Protein 6INB (pdb70)

Nearest PDB structures (foldseek):
  6inb-assembly1_A  TM=1.005E+00  e=3.540E-47  Klebsiella pneumoniae
  6j92-assembly1_A  TM=9.720E-01  e=4.842E-40  Klebsiella aerogenes
  6j92-assembly1_B  TM=9.770E-01  e=2.630E-39  Klebsiella aerogenes
  5yho-assembly1_B  TM=9.797E-01  e=1.428E-38  Klebsiella aerogenes
  5xne-assembly1_B  TM=9.584E-01  e=1.778E-27  Bacillus subtilis subsp. subtilis str. 168

CATH classification: 3.30.1330.80

B-factor: mean 21.88, std 8.79, range [8.51, 59.89]

Secondary structure (DSSP, 8-state):
-EEEEES-HHHHHTT----SEEHHHHTTS-SEEEEE-GGG--EEEEETTEEEEE-TTSBEEEPPTT-EESEEEEE----SEEEEESS-EEHHHHHHHHHHHS--TTSEEEEEEEEEEEEEEE--PPP--SSPPPHHHHHHHSPPEEEEEEEEEEEEEEE-GGGTTTS--EEEEEEEETTSSBEEEEEEEEEEEEEEEEEEE-EEEEE----HHHHH---

Radius of gyration: 16.42 Å; Cα contacts (8 Å, |Δi|>4): 573; chains: 1; bounding box: 33×44×42 Å

Foldseek 3Di:
DAWEKEAFVLLVQLPCQFDQQFLLNQVVAAQFWKFAFRLRQWMWGGHNNFIWGQGLVQWIDGGDRRTGGRIIIHHHFDFPDKDWFQAKDWPVRVVVVVCVVVVDLQWKKKKKWFAWWQKWKAGIAHRHDPPGDNVVVRRVPGDIDIDHGFTWMKIWMAHRPVCVRGDDHGIWMWIAGPVRTGIHTTPITMGRITMMTMHIDDHYHYDHDDDVSSVVGDD

Structure (mmCIF, N/CA/C/O backbone):
data_6INB
#
_entry.id   6INB
#
_cell.length_a   55.279
_cell.length_b   55.279
_cell.length_c   119.532
_cell.angle_alpha   90.00
_cell.angle_beta   90.00
_cell.angle_gamma   120.00
#
_symmetry.space_group_name_H-M   'P 31 2 1'
#
loop_
_entity.id
_entity.type
_entity.pdbx_description
1 polymer 'Alpha-acetolactate decarboxylase'
2 non-polymer 'ZINC ION'
3 non-polymer 'CHLORIDE ION'
4 water water
#
loop_
_atom_site.group_PDB
_atom_site.id
_atom_site.type_symbol
_atom_site.label_atom_id
_atom_site.label_alt_id
_atom_site.label_comp_id
_atom_site.label_asym_id
_atom_site.label_entity_id
_atom_site.label_seq_id
_atom_site.pdbx_PDB_ins_code
_atom_site.Cartn_x
_atom_site.Cartn_y
_atom_site.Cartn_z
_atom_site.occupancy
_atom_site.B_iso_or_equiv
_atom_site.auth_seq_id
_atom_site.au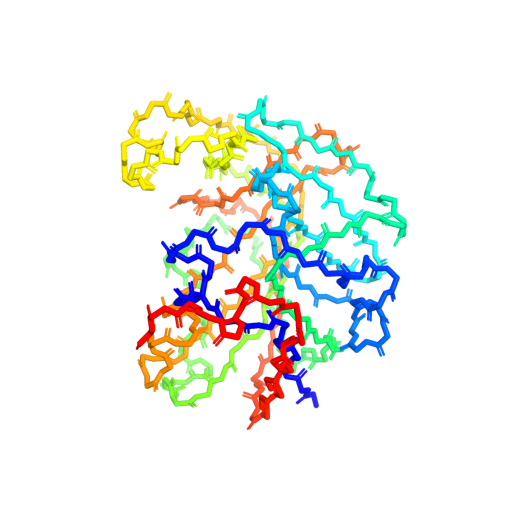th_comp_id
_atom_site.auth_asym_id
_atom_site.auth_atom_id
_atom_site.pdbx_PDB_model_num
ATOM 1 N N . SER A 1 27 ? 4.508 8.175 33.585 1.00 25.34 27 SER A N 1
ATOM 2 C CA . SER A 1 27 ? 3.741 8.743 34.718 1.00 22.78 27 SER A CA 1
ATOM 3 C C . SER A 1 27 ? 2.753 7.688 35.257 1.00 20.72 27 SER A C 1
ATOM 4 O O . SER A 1 27 ? 2.067 7.053 34.453 1.00 20.56 27 SER A O 1
ATOM 7 N N . VAL A 1 28 ? 2.662 7.532 36.574 1.00 18.62 28 VAL A N 1
ATOM 8 C CA . VAL A 1 28 ? 1.769 6.542 37.242 1.00 18.09 28 VAL A CA 1
ATOM 9 C C . VAL A 1 28 ? 0.914 7.304 38.251 1.00 16.69 28 VAL A C 1
ATOM 10 O O . VAL A 1 28 ? 1.462 8.052 39.047 1.00 15.67 28 VAL A O 1
ATOM 14 N N . LEU A 1 29 ? -0.395 7.128 38.235 1.00 16.18 29 LEU A N 1
ATOM 15 C CA . LEU A 1 29 ? -1.226 7.686 39.314 1.00 15.73 29 LEU A CA 1
ATOM 16 C C . LEU A 1 29 ? -1.144 6.671 40.460 1.00 15.21 29 LEU A C 1
ATOM 17 O O . LEU A 1 29 ? -1.520 5.495 40.274 1.00 15.19 29 LEU A O 1
ATOM 22 N N . TYR A 1 30 ? -0.576 7.081 41.583 1.00 13.89 30 TYR A N 1
ATOM 23 C CA . TYR A 1 30 ? -0.335 6.191 42.731 1.00 14.00 30 TYR A CA 1
ATOM 24 C C . TYR A 1 30 ? -1.407 6.486 43.781 1.00 13.13 30 TYR A C 1
ATOM 25 O O . TYR A 1 30 ? -1.365 7.559 44.363 1.00 12.30 30 TYR A O 1
ATOM 34 N N . GLN A 1 31 ? -2.331 5.565 43.973 1.00 13.59 31 GLN A N 1
ATOM 35 C CA . GLN A 1 31 ? -3.488 5.763 44.864 1.00 13.80 31 GLN A CA 1
ATOM 36 C C . GLN A 1 31 ? -3.265 4.948 46.135 1.00 13.88 31 GLN A C 1
ATOM 37 O O . GLN A 1 31 ? -3.000 3.760 46.039 1.00 14.26 31 GLN A O 1
ATOM 43 N N . THR A 1 32 ? -3.383 5.601 47.281 1.00 13.51 32 THR A N 1
ATOM 44 C CA . THR A 1 32 ? -3.339 4.974 48.625 1.00 14.74 32 THR A CA 1
ATOM 45 C C . THR A 1 32 ? -4.788 4.695 49.045 1.00 14.76 32 THR A C 1
ATOM 46 O O . THR A 1 32 ? -5.567 5.689 49.146 1.00 13.48 32 THR A O 1
ATOM 50 N N . SER A 1 33 ? -5.116 3.431 49.238 1.00 15.69 33 SER A N 1
ATOM 51 C CA . SER A 1 33 ? -6.451 2.920 49.640 1.00 16.98 33 SER A CA 1
ATOM 52 C C . SER A 1 33 ? -7.514 3.264 48.596 1.00 17.51 33 SER A C 1
ATOM 53 O O . SER A 1 33 ? -7.179 3.514 47.432 1.00 16.93 33 SER A O 1
ATOM 56 N N . LEU A 1 34 ? -8.775 3.209 49.011 1.00 18.74 34 LEU A N 1
ATOM 57 C CA . LEU A 1 34 ? -9.967 3.281 48.128 1.00 19.72 34 LEU A CA 1
ATOM 58 C C . LEU A 1 34 ? -10.942 4.326 48.682 1.00 19.92 34 LEU A C 1
ATOM 59 O O . LEU A 1 34 ? -11.120 4.383 49.906 1.00 19.44 34 LEU A O 1
ATOM 64 N N . MET A 1 35 ? -11.605 5.072 47.811 1.00 21.33 35 MET A N 1
ATOM 65 C CA . MET A 1 35 ? -12.634 6.056 48.224 1.00 23.16 35 MET A CA 1
ATOM 66 C C . MET A 1 35 ? -13.790 5.307 48.914 1.00 23.71 35 MET A C 1
ATOM 67 O O . MET A 1 35 ? -14.294 5.811 49.921 1.00 23.14 35 MET A O 1
ATOM 72 N N . SER A 1 36 ? -14.150 4.115 48.452 1.00 24.75 36 SER A N 1
ATOM 73 C CA . SER A 1 36 ? -15.216 3.292 49.069 1.00 26.78 36 SER A CA 1
ATOM 74 C C . SER A 1 36 ? -14.855 2.986 50.533 1.00 27.21 36 SER A C 1
ATOM 75 O O . SER A 1 36 ? -15.777 2.961 51.395 1.00 27.53 36 SER A O 1
ATOM 78 N N . ALA A 1 37 ? -13.570 2.751 50.837 1.00 26.66 37 ALA A N 1
ATOM 79 C CA . ALA A 1 37 ? -13.133 2.432 52.211 1.00 26.76 37 ALA A CA 1
ATOM 80 C C . ALA A 1 37 ? -13.261 3.707 53.053 1.00 26.26 37 ALA A C 1
ATOM 81 O O . ALA A 1 37 ? -13.779 3.624 54.183 1.00 26.72 37 ALA A O 1
ATOM 83 N N . LEU A 1 38 ? -12.821 4.837 52.512 1.00 25.62 38 LEU A N 1
ATOM 84 C CA . LEU A 1 38 ? -12.946 6.147 53.198 1.00 25.80 38 LEU A CA 1
ATOM 85 C C . LEU A 1 38 ? -14.432 6.374 53.507 1.00 26.78 38 LEU A C 1
ATOM 86 O O . LEU A 1 38 ? -14.771 6.611 54.686 1.00 27.56 38 LEU A O 1
ATOM 91 N N . LEU A 1 39 ? -15.299 6.222 52.513 1.00 27.18 39 LEU A N 1
ATOM 92 C CA . LEU A 1 39 ? -16.733 6.573 52.671 1.00 28.93 39 LEU A CA 1
ATOM 93 C C . LEU A 1 39 ? -17.416 5.601 53.633 1.00 29.57 39 LEU A C 1
ATOM 94 O O . LEU A 1 39 ? -18.398 6.026 54.219 1.00 31.33 39 LEU A O 1
ATOM 99 N N . SER A 1 40 ? -16.890 4.388 53.838 1.00 29.57 40 SER A N 1
ATOM 100 C CA . SER A 1 40 ? -17.426 3.371 54.782 1.00 30.94 40 SER A CA 1
ATOM 101 C C . SER A 1 40 ? -17.088 3.724 56.235 1.00 30.36 40 SER A C 1
ATOM 102 O O . SER A 1 40 ? -17.638 3.063 57.156 1.00 31.70 40 SER A O 1
ATOM 105 N N . GLY A 1 41 ? -16.187 4.682 56.445 1.00 28.56 41 GLY A N 1
ATOM 106 C CA . GLY A 1 41 ? -15.821 5.147 57.798 1.00 28.48 41 GLY A CA 1
ATOM 107 C C . GLY A 1 41 ? -14.396 4.786 58.165 1.00 27.25 41 GLY A C 1
ATOM 108 O O . GLY A 1 41 ? -14.092 4.802 59.359 1.00 27.47 41 GLY A O 1
ATOM 109 N N . VAL A 1 42 ? -13.550 4.434 57.189 1.00 25.89 42 VAL A N 1
ATOM 110 C CA . VAL A 1 42 ? -12.099 4.196 57.457 1.00 24.92 42 VAL A CA 1
ATOM 111 C C . VAL A 1 42 ? -11.380 5.537 57.300 1.00 22.54 42 VAL A C 1
ATOM 112 O O . VAL A 1 42 ? -10.919 5.871 56.172 1.00 21.45 42 VAL A O 1
ATOM 116 N N . TYR A 1 43 ? -11.327 6.313 58.381 1.00 22.21 43 TYR A N 1
ATOM 117 C CA . TYR A 1 43 ? -10.824 7.707 58.345 1.00 21.12 43 TYR A CA 1
ATOM 118 C C . TYR A 1 43 ? -9.361 7.772 58.797 1.00 20.67 43 TYR A C 1
ATOM 119 O O . TYR A 1 43 ? -8.810 8.865 58.774 1.00 19.48 43 TYR A O 1
ATOM 128 N N . GLU A 1 44 ? -8.741 6.654 59.143 1.00 21.94 44 GLU A N 1
ATOM 129 C CA . GLU A 1 44 ? -7.301 6.652 59.508 1.00 23.20 44 GLU A CA 1
ATOM 130 C C . GLU A 1 44 ? -6.510 5.656 58.659 1.00 21.99 44 GLU A C 1
ATOM 131 O O . GLU A 1 44 ? -6.994 4.532 58.453 1.00 22.08 44 GLU A O 1
ATOM 137 N N . GLY A 1 45 ? -5.292 6.045 58.262 1.00 20.35 45 GLY A N 1
ATOM 138 C CA . GLY A 1 45 ? -4.292 5.149 57.661 1.00 20.35 45 GLY A CA 1
ATOM 139 C C . GLY A 1 45 ? -2.938 5.306 58.344 1.00 20.18 45 GLY A C 1
ATOM 140 O O . GLY A 1 45 ? -2.808 6.160 59.203 1.00 20.09 45 GLY A O 1
ATOM 141 N N . SER A 1 46 ? -1.963 4.476 57.998 1.00 20.79 46 SER A N 1
ATOM 142 C CA . SER A 1 46 ? -0.581 4.578 58.545 1.00 20.91 46 SER A CA 1
ATOM 143 C C . SER A 1 46 ? 0.338 5.240 57.512 1.00 19.53 46 SER A C 1
ATOM 144 O O . SER A 1 46 ? 1.531 5.406 57.793 1.00 19.70 46 SER A O 1
ATOM 147 N N . THR A 1 47 ? -0.172 5.579 56.331 1.00 17.34 47 THR A N 1
ATOM 148 C CA . THR A 1 47 ? 0.639 6.202 55.265 1.00 15.98 47 THR A CA 1
ATOM 149 C C . THR A 1 47 ? 0.985 7.640 55.678 1.00 15.15 47 THR A C 1
ATOM 150 O O . THR A 1 47 ? 0.067 8.428 55.896 1.00 14.58 47 THR A O 1
ATOM 154 N N . THR A 1 48 ? 2.267 7.995 55.706 1.00 14.46 48 THR A N 1
ATOM 155 C CA . THR A 1 48 ? 2.691 9.397 55.995 1.00 13.85 48 THR A CA 1
ATOM 156 C C . THR A 1 48 ? 2.798 10.256 54.735 1.00 12.92 48 THR A C 1
ATOM 157 O O . THR A 1 48 ? 2.903 9.712 53.619 1.00 12.21 48 THR A O 1
ATOM 161 N N . ILE A 1 49 ? 2.858 11.587 54.907 1.00 12.76 49 ILE A N 1
ATOM 162 C CA . ILE A 1 49 ? 3.131 12.534 53.794 1.00 12.62 49 ILE A CA 1
ATOM 163 C C . ILE A 1 49 ? 4.482 12.154 53.181 1.00 12.87 49 ILE A C 1
ATOM 164 O O . ILE A 1 49 ? 4.588 12.116 51.942 1.00 12.38 49 ILE A O 1
ATOM 169 N N . ALA A 1 50 ? 5.492 11.836 53.998 1.00 13.53 50 ALA A N 1
ATOM 170 C CA . ALA A 1 50 ? 6.804 11.395 53.465 1.00 14.11 50 ALA A CA 1
ATOM 171 C C . ALA A 1 50 ? 6.626 10.174 52.544 1.00 14.27 50 ALA A C 1
ATOM 172 O O . ALA A 1 50 ? 7.242 10.149 51.460 1.00 14.28 50 ALA A O 1
ATOM 174 N N . ASP A 1 51 ? 5.815 9.197 52.950 1.00 14.51 51 ASP A N 1
ATOM 175 C CA . ASP A 1 51 ? 5.502 7.988 52.140 1.00 15.36 51 ASP A CA 1
ATOM 176 C C . ASP A 1 51 ? 4.865 8.430 50.808 1.00 14.52 51 ASP A C 1
ATOM 177 O O . ASP A 1 51 ? 5.237 7.894 49.758 1.00 14.09 51 ASP A O 1
ATOM 182 N N . LEU A 1 52 ? 3.942 9.386 50.842 1.00 13.63 52 LEU A N 1
ATOM 183 C CA . LEU A 1 52 ? 3.283 9.850 49.591 1.00 13.16 52 LEU A CA 1
ATOM 184 C C . LEU A 1 52 ? 4.343 10.379 48.615 1.00 13.62 52 LEU A C 1
ATOM 185 O O . LEU A 1 52 ? 4.231 10.107 47.398 1.00 13.55 52 LEU A O 1
ATOM 190 N N . LEU A 1 53 ? 5.300 11.168 49.101 1.00 14.17 53 LEU A N 1
ATOM 191 C CA . LEU A 1 53 ? 6.313 11.851 48.257 1.00 14.71 53 LEU A CA 1
ATOM 192 C C . LEU A 1 53 ? 7.334 10.840 47.709 1.00 15.90 53 LEU A C 1
ATOM 193 O O . LEU A 1 53 ? 8.174 11.252 46.902 1.00 16.43 53 LEU A O 1
ATOM 198 N N . LYS A 1 54 ? 7.263 9.575 48.115 1.00 16.71 54 LYS A N 1
ATOM 199 C CA . LYS A 1 54 ? 8.082 8.492 47.501 1.00 18.60 54 LYS A CA 1
ATOM 200 C C . LYS A 1 54 ? 7.523 8.140 46.125 1.00 17.86 54 LYS A C 1
ATOM 201 O O . LYS A 1 54 ? 8.306 7.600 45.350 1.00 17.97 54 LYS A O 1
ATOM 207 N N . HIS A 1 55 ? 6.241 8.393 45.864 1.00 16.61 55 HIS A N 1
ATOM 208 C CA . HIS A 1 55 ? 5.608 8.006 44.567 1.00 16.90 55 HIS A CA 1
ATOM 209 C C . HIS A 1 55 ? 5.062 9.229 43.837 1.00 15.19 55 HIS A C 1
ATOM 210 O O . HIS A 1 55 ? 4.249 9.051 42.931 1.00 14.38 55 HIS A O 1
ATOM 217 N N . GLY A 1 56 ? 5.530 10.435 44.168 1.00 13.78 56 GLY A N 1
ATOM 218 C CA . GLY A 1 56 ? 5.130 11.596 43.366 1.00 13.34 56 GLY A CA 1
ATOM 219 C C . GLY A 1 56 ? 5.558 12.925 43.937 1.00 12.75 56 GLY A C 1
ATOM 220 O O . GLY A 1 56 ? 6.037 12.964 45.066 1.00 13.15 56 GLY A O 1
ATOM 221 N N . ASP A 1 57 ? 5.319 13.979 43.173 1.00 12.32 57 ASP A N 1
ATOM 222 C CA . ASP A 1 57 ? 5.626 15.365 43.606 1.00 12.57 57 ASP A CA 1
ATOM 223 C C . ASP A 1 57 ? 4.363 16.201 43.539 1.00 11.80 57 ASP A C 1
ATOM 224 O O . ASP A 1 57 ? 4.442 17.396 43.808 1.00 11.75 57 ASP A O 1
ATOM 229 N N . PHE A 1 58 ? 3.219 15.565 43.297 1.00 11.06 58 PHE A N 1
ATOM 230 C CA . PHE A 1 58 ? 1.994 16.249 42.860 1.00 10.72 58 PHE A CA 1
ATOM 231 C C . PHE A 1 58 ? 0.805 15.403 43.266 1.00 10.18 58 PHE A C 1
ATOM 232 O O . PHE A 1 58 ? 0.841 14.193 43.021 1.00 9.96 58 PHE A O 1
ATOM 240 N N . GLY A 1 59 ? -0.199 16.027 43.860 1.00 9.92 59 GLY A N 1
ATOM 241 C CA . GLY A 1 59 ? -1.460 15.324 44.103 1.00 10.45 59 GLY A CA 1
ATOM 242 C C . GLY A 1 59 ? -2.327 15.905 45.198 1.00 10.11 59 GLY A C 1
ATOM 243 O O . GLY A 1 59 ? -2.202 17.089 45.568 1.00 9.70 59 GLY A O 1
ATOM 244 N N . LEU A 1 60 ? -3.230 15.063 45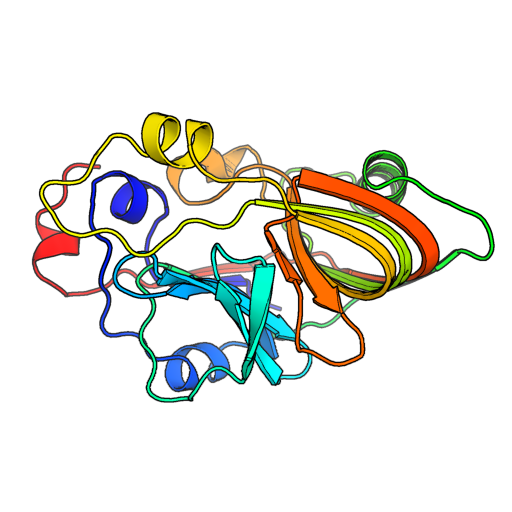.656 1.00 10.88 60 LEU A N 1
ATOM 245 C CA . LEU A 1 60 ? -4.417 15.413 46.468 1.00 11.68 60 LEU A CA 1
ATOM 246 C C . LEU A 1 60 ? -4.651 14.266 47.444 1.00 11.64 60 LEU A C 1
ATOM 247 O O . LEU A 1 60 ? -4.259 13.101 47.152 1.00 12.04 60 LEU A O 1
ATOM 252 N N . GLY A 1 61 ? -5.345 14.537 48.546 1.00 11.09 61 GLY A N 1
ATOM 253 C CA . GLY A 1 61 ? -5.742 13.463 49.453 1.00 11.37 61 GLY A CA 1
ATOM 254 C C . GLY A 1 61 ? -6.362 14.028 50.703 1.00 11.16 61 GLY A C 1
ATOM 255 O O . GLY A 1 61 ? -6.640 15.236 50.754 1.00 10.38 61 GLY A O 1
ATOM 256 N N . THR A 1 62 ? -6.566 13.168 51.676 1.00 11.29 62 THR A N 1
ATOM 257 C CA . THR A 1 62 ? -7.300 13.508 52.892 1.00 12.29 62 THR A CA 1
ATOM 258 C C . THR A 1 62 ? -6.387 13.191 54.059 1.00 12.44 62 THR A C 1
ATOM 259 O O . THR A 1 62 ? -5.569 12.275 53.923 1.00 13.17 62 THR A O 1
ATOM 263 N N . PHE A 1 63 ? -6.525 13.921 55.154 1.00 12.48 63 PHE A N 1
ATOM 264 C CA . PHE A 1 63 ? -5.754 13.649 56.386 1.00 12.45 63 PHE A CA 1
ATOM 265 C C . PHE A 1 63 ? -6.520 12.697 57.309 1.00 13.09 63 PHE A C 1
ATOM 266 O O . PHE A 1 63 ? -7.756 12.576 57.253 1.00 13.02 63 PHE A O 1
ATOM 274 N N . ASN A 1 64 ? -5.768 12.028 58.172 1.00 13.49 64 ASN A N 1
ATOM 275 C CA . ASN A 1 64 ? -6.323 11.180 59.253 1.00 14.80 64 ASN A CA 1
ATOM 276 C C . ASN A 1 64 ? -7.413 11.952 60.010 1.00 15.67 64 ASN A C 1
ATOM 277 O O . ASN A 1 64 ? -7.253 13.186 60.236 1.00 15.61 64 ASN A O 1
ATOM 282 N N . GLU A 1 65 ? -8.469 11.243 60.391 1.00 16.89 65 GLU A N 1
ATOM 283 C CA . GLU A 1 65 ? -9.672 11.803 61.071 1.00 18.44 65 GLU A CA 1
ATOM 284 C C . GLU A 1 65 ? -10.372 12.811 60.154 1.00 17.41 65 GLU A C 1
ATOM 285 O O . GLU A 1 65 ? -11.215 13.562 60.668 1.00 17.66 65 GLU A O 1
ATOM 291 N N . LEU A 1 66 ? -10.110 12.767 58.843 1.00 16.26 66 LEU A N 1
ATOM 292 C CA . LEU A 1 66 ? -10.720 13.697 57.858 1.00 16.28 66 LEU A CA 1
ATOM 293 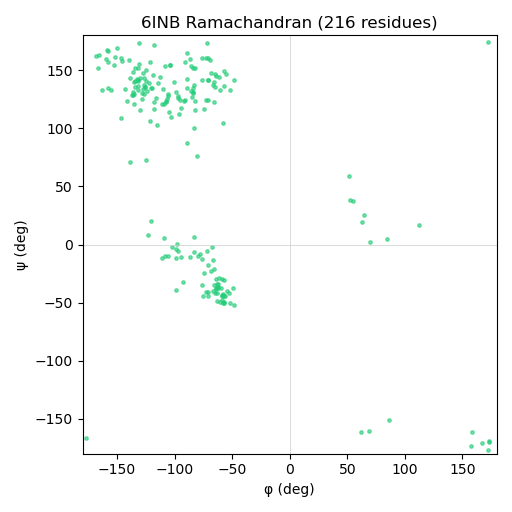C C . LEU A 1 66 ? -10.443 15.139 58.301 1.00 16.02 66 LEU A C 1
ATOM 294 O O . LEU A 1 66 ? -11.290 16.006 58.076 1.00 15.22 66 LEU A O 1
ATOM 299 N N . ASP A 1 67 ? -9.255 15.407 58.856 1.00 16.03 67 ASP A N 1
ATOM 300 C CA . ASP A 1 67 ? -8.885 16.796 59.215 1.00 16.13 67 ASP A CA 1
ATOM 301 C C . ASP A 1 67 ? -8.402 17.510 57.955 1.00 14.90 67 ASP A C 1
ATOM 302 O O . ASP A 1 67 ? -7.186 17.798 57.846 1.00 13.92 67 ASP A O 1
ATOM 307 N N . GLY A 1 68 ? -9.344 17.882 57.104 1.00 14.19 68 GLY A N 1
ATOM 308 C CA . GLY A 1 68 ? -9.054 18.557 55.843 1.00 13.85 68 GLY A CA 1
ATOM 309 C C . GLY A 1 68 ? -8.366 17.663 54.829 1.00 13.37 68 GLY A C 1
ATOM 310 O O . GLY A 1 68 ? -8.418 16.430 54.938 1.00 13.25 68 GLY A O 1
ATOM 311 N N . GLU A 1 69 ? -7.731 18.305 53.870 1.00 12.97 69 GLU A N 1
ATOM 312 C CA . GLU A 1 69 ? -7.227 17.659 52.651 1.00 12.76 69 GLU A CA 1
ATOM 313 C C . GLU A 1 69 ? -5.866 18.249 52.336 1.00 12.66 69 GLU A C 1
ATOM 314 O O . GLU A 1 69 ? -5.506 19.334 52.837 1.00 13.13 69 GLU A O 1
ATOM 320 N N . LEU A 1 70 ? -5.113 17.490 51.573 1.00 12.54 70 LEU A N 1
ATOM 321 C CA . LEU A 1 70 ? -3.782 17.936 51.160 1.00 12.99 70 LEU A CA 1
ATOM 322 C C . LEU A 1 70 ? -3.823 18.395 49.717 1.00 11.31 70 LEU A C 1
ATOM 323 O O . LEU A 1 70 ? -4.657 17.933 48.900 1.00 10.81 70 LEU A O 1
ATOM 328 N N . ILE A 1 71 ? -2.883 19.277 49.441 1.00 10.78 71 ILE A N 1
ATOM 329 C CA . ILE A 1 71 ? -2.530 19.698 48.067 1.00 10.31 71 ILE A CA 1
ATOM 330 C C . ILE A 1 71 ? -1.015 19.616 47.967 1.00 10.55 71 ILE A C 1
ATOM 331 O O . ILE A 1 71 ? -0.325 20.057 48.892 1.00 11.25 71 ILE A O 1
ATOM 336 N N . ALA A 1 72 ? -0.517 19.008 46.899 1.00 10.17 72 ALA A N 1
ATOM 337 C CA . ALA A 1 72 ? 0.934 18.827 46.709 1.00 10.39 72 ALA A CA 1
ATOM 338 C C . ALA A 1 72 ? 1.303 19.204 45.288 1.00 10.73 72 ALA A C 1
ATOM 339 O O . ALA A 1 72 ? 0.590 18.769 44.335 1.00 11.00 72 ALA A O 1
ATOM 341 N N . PHE A 1 73 ? 2.387 19.963 45.123 1.00 11.52 73 PHE A N 1
ATOM 342 C CA . PHE A 1 73 ? 2.872 20.340 43.775 1.00 12.06 73 PHE A CA 1
ATOM 343 C C . PHE A 1 73 ? 4.345 20.694 43.914 1.00 12.92 73 PHE A C 1
ATOM 344 O O . PHE A 1 73 ? 4.695 21.335 44.908 1.00 12.52 73 PHE A O 1
ATOM 352 N N . SER A 1 74 ? 5.164 20.190 42.998 1.00 14.16 74 SER A N 1
ATOM 353 C CA . SER A 1 74 ? 6.639 20.343 43.059 1.00 15.20 74 SER A CA 1
ATOM 354 C C . SER A 1 74 ? 7.159 19.886 44.429 1.00 15.05 74 SER A C 1
ATOM 355 O O . SER A 1 74 ? 8.116 20.500 44.960 1.00 15.29 74 SER A O 1
ATOM 358 N N . SER A 1 75 ? 6.571 18.826 44.970 1.00 14.56 75 SER A N 1
ATOM 359 C CA . SER A 1 75 ? 6.959 18.174 46.248 1.00 15.55 75 SER A CA 1
ATOM 360 C C . SER A 1 75 ? 6.647 19.051 47.468 1.00 16.28 75 SER A C 1
ATOM 361 O O . SER A 1 75 ? 6.999 18.609 48.581 1.00 17.92 75 SER A O 1
ATOM 364 N N . GLN A 1 76 ? 6.049 20.220 47.290 1.00 15.96 76 GLN A N 1
ATOM 365 C CA . GLN A 1 76 ? 5.574 21.047 48.434 1.00 17.10 76 GLN A CA 1
ATOM 366 C C . GLN A 1 76 ? 4.192 20.519 48.835 1.00 14.80 76 GLN A C 1
ATOM 367 O O . GLN A 1 76 ? 3.359 20.349 47.941 1.00 13.53 76 GLN A O 1
ATOM 373 N N . VAL A 1 77 ? 3.940 20.260 50.125 1.00 13.88 77 VAL A N 1
ATOM 374 C CA . VAL A 1 77 ? 2.641 19.678 50.566 1.00 12.76 77 VAL A CA 1
ATOM 375 C C . VAL A 1 77 ? 2.028 20.612 51.605 1.00 12.55 77 VAL A C 1
ATOM 376 O O . VAL A 1 77 ? 2.720 21.045 52.540 1.00 12.45 77 VAL A O 1
ATOM 380 N N . TYR A 1 78 ? 0.753 20.920 51.432 1.00 11.54 78 TYR A N 1
ATOM 381 C CA . TYR A 1 78 ? 0.005 21.807 52.346 1.00 11.65 78 TYR A CA 1
ATOM 382 C C . TYR A 1 78 ? -1.256 21.107 52.802 1.00 11.07 78 TYR A C 1
ATOM 383 O O . TYR A 1 78 ? -1.824 20.332 52.021 1.00 10.35 78 TYR A O 1
ATOM 392 N N . GLN A 1 79 ? -1.608 21.345 54.053 1.00 11.33 79 GLN A N 1
ATOM 393 C CA . GLN A 1 79 ? -2.880 20.922 54.674 1.00 11.53 79 GLN A CA 1
ATOM 394 C C . GLN A 1 79 ? -3.883 22.075 54.589 1.00 11.43 79 GLN A C 1
ATOM 395 O O . GLN A 1 79 ? -3.589 23.188 55.078 1.00 12.02 79 GLN A O 1
ATOM 401 N N . LEU A 1 80 ? -5.032 21.796 54.004 1.00 11.31 80 LEU A N 1
ATOM 402 C CA . LEU A 1 80 ? -6.162 22.738 53.824 1.00 11.62 80 LEU A CA 1
ATOM 403 C C . LEU A 1 80 ? -7.242 22.316 54.802 1.00 12.47 80 LEU A C 1
ATOM 404 O O . LEU A 1 80 ? -7.661 21.155 54.728 1.00 12.74 80 LEU A O 1
ATOM 409 N N . ARG A 1 81 ? -7.702 23.229 55.649 1.00 13.42 81 ARG A N 1
ATOM 410 C CA . ARG A 1 81 ? -8.655 22.844 56.717 1.00 14.80 81 ARG A CA 1
ATOM 411 C C . ARG A 1 81 ? -9.980 23.572 56.523 1.00 15.01 81 ARG A C 1
ATOM 412 O O . ARG A 1 81 ? -10.082 24.489 55.711 1.00 14.54 81 ARG A O 1
ATOM 420 N N . ALA A 1 82 ? -10.972 23.171 57.314 1.00 16.36 82 ALA A N 1
ATOM 421 C CA . ALA A 1 82 ? -12.383 23.558 57.139 1.00 17.17 82 ALA A CA 1
ATOM 422 C C . ALA A 1 82 ? -12.584 25.069 57.371 1.00 19.02 82 ALA A C 1
ATOM 423 O O . ALA A 1 82 ? -13.593 25.589 56.836 1.00 21.16 82 ALA A O 1
ATOM 425 N N . ASP A 1 83 ? -11.670 25.746 58.089 1.00 18.42 83 ASP A N 1
ATOM 426 C CA . ASP A 1 83 ? -11.707 27.217 58.359 1.00 19.27 83 ASP A CA 1
ATOM 427 C C . ASP A 1 83 ? -11.122 28.053 57.205 1.00 18.07 83 ASP A C 1
ATOM 428 O O . ASP A 1 83 ? -10.986 29.319 57.373 1.00 17.95 83 ASP A O 1
ATOM 433 N N . GLY A 1 84 ? -10.788 27.414 56.089 1.00 16.20 84 GLY A N 1
ATOM 434 C CA . GLY A 1 84 ? -10.277 28.054 54.863 1.00 15.55 84 GLY A CA 1
ATOM 435 C C . GLY A 1 84 ? -8.780 28.281 54.929 1.00 15.46 84 GLY A C 1
ATOM 436 O O . GLY A 1 84 ? -8.210 28.916 53.979 1.00 15.31 84 GLY A O 1
ATOM 437 N N . SER A 1 85 ? -8.139 27.804 55.992 1.00 15.22 85 SER A N 1
ATOM 438 C CA . SER A 1 85 ? -6.681 28.017 56.183 1.00 15.52 85 SER A CA 1
ATOM 439 C C . SER A 1 85 ? -5.888 26.951 55.420 1.00 14.37 85 SER A C 1
ATOM 440 O O . SER A 1 85 ? -6.395 25.825 55.172 1.00 13.19 85 SER A O 1
ATOM 443 N N . ALA A 1 86 ? -4.679 27.316 55.017 1.00 14.40 86 ALA A N 1
ATOM 444 C CA . ALA A 1 86 ? -3.633 26.404 54.536 1.00 14.12 86 ALA A CA 1
ATOM 445 C C . ALA A 1 86 ? -2.441 26.528 55.481 1.00 14.76 86 ALA A C 1
ATOM 446 O O . ALA A 1 86 ? -2.152 27.642 56.000 1.00 15.37 86 ALA A O 1
ATOM 448 N N . ARG A 1 87 ? -1.748 25.423 55.687 1.00 15.14 87 ARG A N 1
ATOM 449 C CA . ARG A 1 87 ? -0.443 25.434 56.402 1.00 16.25 87 ARG A CA 1
ATOM 450 C C . ARG A 1 87 ? 0.451 24.359 55.799 1.00 16.03 87 ARG A C 1
ATOM 451 O O . 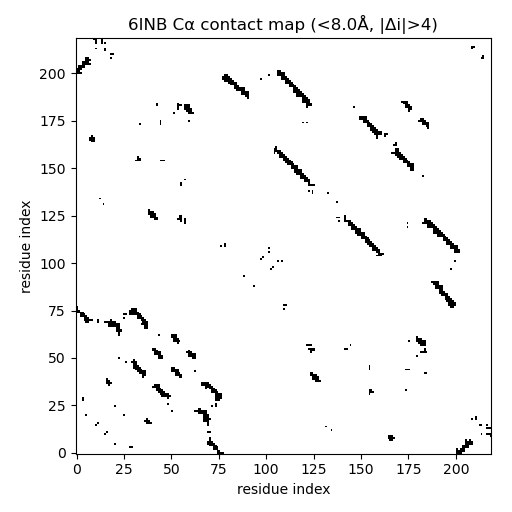ARG A 1 87 ? -0.047 23.450 55.125 1.00 14.24 87 ARG A O 1
ATOM 459 N N . ASN A 1 88 ? 1.747 24.489 56.016 1.00 17.32 88 ASN A N 1
ATOM 460 C CA . ASN A 1 88 ? 2.673 23.459 55.501 1.00 18.49 88 ASN A CA 1
ATOM 461 C C . ASN A 1 88 ? 2.300 22.122 56.148 1.00 16.87 88 ASN A C 1
ATOM 462 O O . ASN A 1 88 ? 2.135 22.102 57.388 1.00 16.64 88 ASN A O 1
ATOM 467 N N . ALA A 1 89 ? 2.186 21.047 55.374 1.00 15.19 89 ALA A N 1
ATOM 468 C CA . ALA A 1 89 ? 1.998 19.687 55.910 1.00 15.27 89 ALA A CA 1
ATOM 469 C C . ALA A 1 89 ? 3.345 19.211 56.444 1.00 16.04 89 ALA A C 1
ATOM 470 O O . ALA A 1 89 ? 4.364 19.462 55.775 1.00 17.11 89 ALA A O 1
ATOM 472 N N . GLN A 1 90 ? 3.317 18.503 57.560 1.00 16.40 90 GLN A N 1
ATOM 473 C CA . GLN A 1 90 ? 4.518 17.883 58.160 1.00 17.29 90 GLN A CA 1
ATOM 474 C C . GLN A 1 90 ? 4.680 16.500 57.572 1.00 15.92 90 GLN A C 1
ATOM 475 O O . GLN A 1 90 ? 3.695 15.806 57.335 1.00 15.13 90 GLN 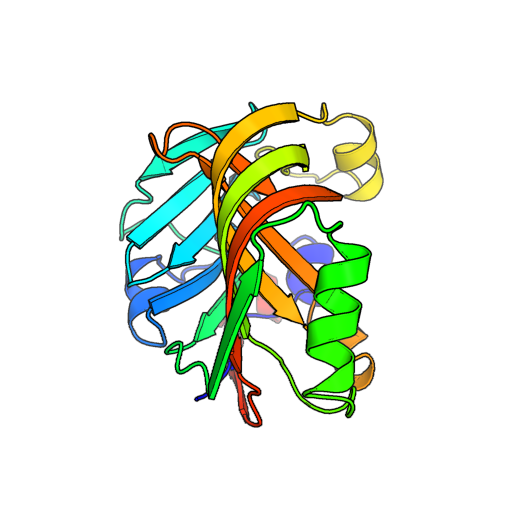A O 1
ATOM 481 N N . PRO A 1 91 ? 5.929 16.083 57.319 1.00 15.34 91 PRO A N 1
ATOM 482 C CA . PRO A 1 91 ? 6.194 14.798 56.674 1.00 14.96 91 PRO A CA 1
ATOM 483 C C . PRO A 1 91 ? 5.615 13.622 57.470 1.00 14.72 91 PRO A C 1
ATOM 484 O O . PRO A 1 91 ? 5.276 12.630 56.833 1.00 13.63 91 PRO A O 1
ATOM 488 N N . GLU A 1 92 ? 5.515 13.750 58.805 1.00 15.24 92 GLU A N 1
ATOM 489 C CA . GLU A 1 92 ? 5.017 12.644 59.666 1.00 15.99 92 GLU A CA 1
ATOM 490 C C . GLU A 1 92 ? 3.482 12.542 59.661 1.00 15.43 92 GLU A C 1
ATOM 491 O O . GLU A 1 92 ? 2.971 11.533 60.227 1.00 15.65 92 GLU A O 1
ATOM 497 N N . GLN A 1 93 ? 2.756 13.515 59.100 1.00 14.68 93 GLN A N 1
ATOM 498 C CA . GLN A 1 93 ? 1.262 13.466 59.149 1.00 14.78 93 GLN A CA 1
ATOM 499 C C . GLN A 1 93 ? 0.771 12.255 58.339 1.00 14.66 93 GLN A C 1
ATOM 500 O O . GLN A 1 93 ? 1.348 11.948 57.314 1.00 14.08 93 GLN A O 1
ATOM 506 N N . LYS A 1 94 ? -0.341 11.631 58.753 1.00 15.89 94 LYS A 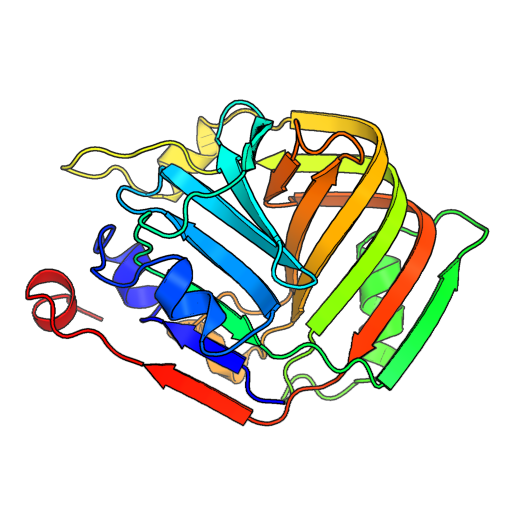N 1
ATOM 507 C CA . LYS A 1 94 ? -0.862 10.404 58.110 1.00 16.71 94 LYS A CA 1
ATOM 508 C C . LYS A 1 94 ? -2.142 10.713 57.326 1.00 16.09 94 LYS A C 1
ATOM 509 O O . LYS A 1 94 ? -2.829 11.690 57.653 1.00 15.84 94 LYS A O 1
ATOM 515 N N . THR A 1 95 ? -2.403 9.900 56.304 1.00 16.06 95 THR A N 1
ATOM 516 C CA . THR A 1 95 ? -3.519 10.021 55.343 1.00 15.51 95 THR A CA 1
ATOM 517 C C . THR A 1 95 ? -4.197 8.665 55.222 1.00 15.39 95 THR A C 1
ATOM 518 O O . THR A 1 95 ? -3.515 7.644 55.134 1.00 16.14 95 THR A O 1
ATOM 522 N N . PRO A 1 96 ? -5.543 8.616 55.219 1.00 14.50 96 PRO A N 1
ATOM 523 C CA . PRO A 1 96 ? -6.269 7.398 54.845 1.00 15.08 96 PRO A CA 1
ATOM 524 C C . PRO A 1 96 ? -6.533 7.212 53.345 1.00 14.76 96 PRO A C 1
ATOM 525 O O . PRO A 1 96 ? -6.993 6.145 52.943 1.00 15.81 96 PRO A O 1
ATOM 529 N N . PHE A 1 97 ? -6.285 8.244 52.561 1.00 13.73 97 PHE A N 1
ATOM 530 C CA . PHE A 1 97 ? -6.561 8.253 51.107 1.00 13.77 97 PHE A CA 1
ATOM 531 C C . PHE A 1 97 ? -5.794 9.385 50.433 1.00 12.42 97 PHE A C 1
ATOM 532 O O . PHE A 1 97 ? -5.883 10.543 50.842 1.00 11.91 97 PHE A O 1
ATOM 540 N N . ALA A 1 98 ? -5.140 9.051 49.326 1.00 12.09 98 ALA A N 1
ATOM 541 C CA . ALA A 1 98 ? -4.394 10.046 48.541 1.00 11.27 98 ALA A CA 1
ATOM 542 C C . ALA A 1 98 ? -4.196 9.527 47.128 1.00 11.23 98 ALA A C 1
ATOM 543 O O . ALA A 1 98 ? -4.238 8.2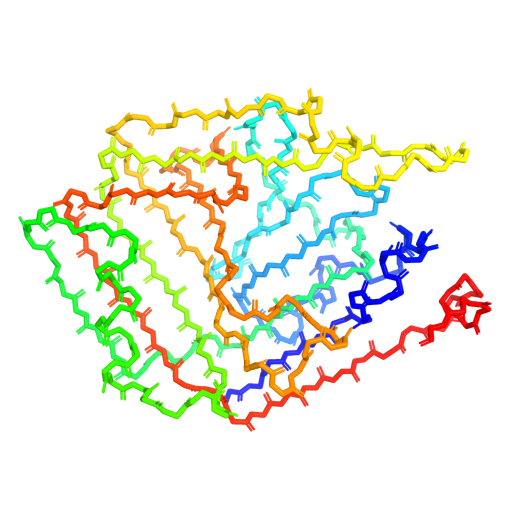90 46.915 1.00 11.04 98 ALA A O 1
ATOM 545 N N . VAL A 1 99 ? -3.929 10.469 46.240 1.00 11.00 99 VAL A N 1
ATOM 546 C CA . VAL A 1 99 ? -3.578 10.194 44.827 1.00 11.66 99 VAL A CA 1
ATOM 547 C C . VAL A 1 99 ? -2.397 11.095 44.474 1.00 11.07 99 VAL A C 1
ATOM 548 O O . VAL A 1 99 ? -2.531 12.316 44.635 1.00 10.52 99 VAL A O 1
ATOM 552 N N . MET A 1 100 ? -1.285 10.496 44.068 1.00 11.49 100 MET A N 1
ATOM 553 C CA . MET A 1 100 ? -0.011 11.212 43.803 1.00 11.36 100 MET A CA 1
ATOM 554 C C . MET A 1 100 ? 0.538 10.793 42.438 1.00 11.52 100 MET A C 1
ATOM 555 O O . MET A 1 100 ? 0.251 9.660 41.963 1.00 11.84 100 MET A O 1
ATOM 560 N N . THR A 1 101 ? 1.338 11.647 41.816 1.00 10.84 101 THR A N 1
ATOM 561 C CA . THR A 1 101 ? 2.053 11.259 40.577 1.00 11.51 101 THR A CA 1
ATOM 562 C C . THR A 1 101 ? 3.340 12.072 40.496 1.00 11.40 101 THR A C 1
ATOM 563 O O . THR A 1 101 ? 3.443 13.141 41.139 1.00 10.09 101 THR A O 1
ATOM 567 N N . TRP A 1 102 ? 4.270 11.595 39.682 1.00 12.19 102 TRP A N 1
ATOM 568 C CA . TRP A 1 102 ? 5.390 12.441 39.199 1.00 12.95 102 TRP A CA 1
ATOM 569 C C . TRP A 1 102 ? 4.881 13.228 38.007 1.00 13.11 102 TRP A C 1
ATOM 570 O O . TRP A 1 102 ? 4.757 12.647 36.924 1.00 13.68 102 TRP A O 1
ATOM 581 N N . PHE A 1 103 ? 4.541 14.483 38.240 1.00 13.31 103 PHE A N 1
ATOM 582 C CA . PHE A 1 103 ? 3.824 15.344 37.269 1.00 13.98 103 PHE A CA 1
ATOM 583 C C . PHE A 1 103 ? 4.738 15.582 36.070 1.00 15.65 103 PHE A C 1
ATOM 584 O O . PHE A 1 103 ? 5.858 16.097 36.251 1.00 16.05 103 PHE A O 1
ATOM 592 N N . GLN A 1 104 ? 4.259 15.213 34.890 1.00 16.22 104 GLN A N 1
ATOM 593 C CA . GLN A 1 104 ? 5.035 15.285 33.627 1.00 18.10 104 GLN A CA 1
ATOM 594 C C . GLN A 1 104 ? 4.091 15.789 32.553 1.00 18.07 104 GLN A C 1
ATOM 595 O O . GLN A 1 104 ? 3.737 15.034 31.656 1.00 18.63 104 GLN A O 1
ATOM 601 N N . PRO A 1 105 ? 3.692 17.073 32.600 1.00 17.35 105 PRO A N 1
ATOM 602 C CA . PRO A 1 105 ? 2.670 17.588 31.692 1.00 18.06 105 PRO A CA 1
ATOM 603 C C . PRO A 1 105 ? 3.217 17.679 30.266 1.00 19.42 105 PRO A C 1
ATOM 604 O O . PRO A 1 105 ? 4.383 17.968 30.087 1.00 19.94 105 PRO A O 1
ATOM 608 N N . GLN A 1 106 ? 2.370 17.344 29.294 1.00 20.51 106 GLN A N 1
ATOM 609 C CA . GLN A 1 106 ? 2.691 17.340 27.853 1.00 22.49 106 GLN A CA 1
ATOM 610 C C . GLN A 1 106 ? 2.166 18.629 27.209 1.00 21.37 106 GLN A C 1
ATOM 611 O O . GLN A 1 106 ? 2.528 18.853 26.048 1.00 20.90 106 GLN A O 1
ATOM 617 N N . TYR A 1 107 ? 1.326 19.411 27.909 1.00 19.49 107 TYR A N 1
ATOM 618 C CA . TYR A 1 107 ? 0.584 20.559 27.328 1.00 20.10 107 TYR A CA 1
ATOM 619 C C . TYR A 1 107 ? 0.700 21.786 28.228 1.00 18.98 107 TYR A C 1
ATOM 620 O O . TYR A 1 107 ? 0.716 21.651 29.444 1.00 17.59 107 TYR A O 1
ATOM 629 N N . ARG A 1 108 ? 0.807 22.949 27.604 1.00 19.54 108 ARG A N 1
ATOM 630 C CA . ARG A 1 108 ? 0.844 24.262 28.286 1.00 19.77 108 ARG A CA 1
ATOM 631 C C . ARG A 1 108 ? -0.059 25.199 27.494 1.00 19.96 108 ARG A C 1
ATOM 632 O O . ARG A 1 108 ? 0.100 25.287 26.257 1.00 20.76 108 ARG A O 1
ATOM 640 N N . LYS A 1 109 ? -0.950 25.900 28.174 1.00 19.54 109 LYS A N 1
ATOM 641 C CA . LYS A 1 109 ? -1.768 26.949 27.526 1.00 21.07 109 LYS A CA 1
ATOM 642 C C . LYS A 1 109 ? -1.818 28.150 28.449 1.00 20.54 109 LYS A C 1
ATOM 643 O O . LYS A 1 109 ? -2.144 27.957 29.635 1.00 18.62 109 LYS A O 1
ATOM 649 N N . THR A 1 110 ? -1.507 29.325 27.905 1.00 21.69 110 THR A N 1
ATOM 650 C CA . THR A 1 110 ? -1.541 30.604 28.656 1.00 22.28 110 THR A CA 1
ATOM 651 C C . THR A 1 110 ? -2.869 31.293 28.329 1.00 23.30 110 THR A C 1
ATOM 652 O O . THR A 1 110 ? -3.219 31.349 27.163 1.00 24.02 110 THR A O 1
ATOM 656 N N . PHE A 1 111 ? -3.585 31.754 29.350 1.00 23.33 111 PHE A N 1
ATOM 657 C CA . PHE A 1 111 ? -4.841 32.535 29.218 1.00 24.91 111 PHE A CA 1
ATOM 658 C C . PHE A 1 111 ? -4.529 33.966 29.633 1.00 26.43 111 PHE A C 1
ATOM 659 O O . PHE A 1 111 ? -4.082 34.158 30.765 1.00 24.80 111 PHE A O 1
ATOM 667 N N . ASP A 1 112 ? -4.740 34.925 28.728 1.00 29.20 112 ASP A N 1
ATOM 668 C CA . ASP A 1 112 ? -4.599 36.375 29.021 1.00 32.37 112 ASP A CA 1
ATOM 669 C C . ASP A 1 112 ? -5.980 36.982 29.303 1.00 32.89 112 ASP A C 1
ATOM 670 O O . ASP A 1 112 ? -6.034 38.194 29.603 1.00 34.80 112 ASP A O 1
ATOM 675 N N . HIS A 1 113 ? -7.053 36.189 29.174 1.00 31.56 113 HIS A N 1
ATOM 676 C CA . HIS A 1 113 ? -8.461 36.651 29.291 1.00 31.58 113 HIS A CA 1
ATOM 677 C C . HIS A 1 113 ? -9.216 35.658 30.163 1.00 28.71 113 HIS A C 1
ATOM 678 O O . HIS A 1 113 ? -8.825 34.488 30.252 1.00 26.96 113 HIS A O 1
ATOM 685 N N . PRO A 1 114 ? -10.271 36.112 30.867 1.00 27.36 114 PRO A N 1
ATOM 686 C CA . PRO A 1 114 ? -10.887 35.284 31.896 1.00 26.00 114 PRO A CA 1
ATOM 687 C C . PRO A 1 114 ? -11.435 33.999 31.269 1.00 24.80 114 PRO A C 1
ATOM 688 O O . PRO A 1 114 ? -11.921 34.026 30.121 1.00 25.92 114 PRO A O 1
ATOM 692 N N . VAL A 1 115 ? -11.331 32.919 32.020 1.00 22.69 115 VAL A N 1
ATOM 693 C CA . VAL A 1 115 ? -11.853 31.589 31.618 1.00 22.01 115 VAL A CA 1
ATOM 694 C C . VAL A 1 115 ? -12.401 30.893 32.864 1.00 20.47 115 VAL A C 1
ATOM 695 O O . VAL A 1 115 ? -11.724 30.861 33.886 1.00 18.91 115 VAL A O 1
ATOM 699 N N . SER A 1 116 ? -13.581 30.313 32.746 1.00 20.42 116 SER A N 1
ATOM 700 C CA . SER A 1 116 ? -14.229 29.559 33.838 1.00 19.58 116 SER A CA 1
ATOM 701 C C . SER A 1 116 ? -13.573 28.186 33.998 1.00 18.52 116 SER A C 1
ATOM 702 O O . SER A 1 116 ? -12.922 27.715 33.055 1.00 18.12 116 SER A O 1
ATOM 705 N N . ARG A 1 117 ? -13.769 27.570 35.158 1.00 18.05 117 ARG A N 1
ATOM 706 C CA . ARG A 1 117 ? -13.434 26.147 35.417 1.00 18.03 117 ARG A CA 1
ATOM 707 C C . ARG A 1 117 ? -13.992 25.268 34.291 1.00 18.80 117 ARG A C 1
ATOM 708 O O . ARG A 1 117 ? -13.256 24.437 33.737 1.00 17.60 117 ARG A O 1
ATOM 716 N N . GLN A 1 118 ? -15.278 25.394 33.972 1.00 20.33 118 GLN A N 1
ATOM 717 C CA . GLN A 1 118 ? -15.898 24.475 32.975 1.00 22.26 118 GLN A CA 1
ATOM 718 C C . GLN A 1 118 ? -15.273 24.726 31.590 1.00 22.57 118 GLN A C 1
ATOM 719 O O . GLN A 1 118 ? -15.101 23.752 30.840 1.00 22.48 118 GLN A O 1
ATOM 725 N N . GLN A 1 119 ? -14.921 25.966 31.244 1.00 22.55 119 GLN A N 1
ATOM 726 C CA . GLN A 1 119 ? -14.220 26.270 29.965 1.00 23.60 119 GLN A CA 1
ATOM 727 C C . GLN A 1 119 ? -12.830 25.616 29.951 1.00 22.12 119 GLN A C 1
ATOM 728 O O . GLN A 1 119 ? -12.419 25.097 28.896 1.00 22.93 119 GLN A O 1
ATOM 734 N N . LEU A 1 120 ? -12.115 25.681 31.078 1.00 20.66 120 LEU A N 1
ATOM 735 C CA . LEU A 1 120 ? -10.760 25.101 31.196 1.00 19.96 120 LEU A CA 1
ATOM 736 C C . LEU A 1 120 ? -10.862 23.588 31.012 1.00 19.07 120 LEU A C 1
ATOM 737 O O . LEU A 1 120 ? -10.003 23.028 30.305 1.00 19.07 120 LEU A O 1
ATOM 742 N N . HIS A 1 121 ? -11.884 22.961 31.595 1.00 18.41 121 HIS A N 1
ATOM 743 C CA . HIS A 1 121 ? -12.120 21.501 31.465 1.00 18.84 121 HIS A CA 1
ATOM 744 C C . HIS A 1 121 ? -12.375 21.143 29.994 1.00 20.27 121 HIS A C 1
ATOM 745 O O . HIS A 1 121 ? -11.987 20.054 29.583 1.00 19.78 121 HIS A O 1
ATOM 752 N N . GLU A 1 122 ? -13.058 22.020 29.256 1.00 21.91 122 GLU A N 1
ATOM 753 C CA . GLU A 1 122 ? -13.367 21.807 27.815 1.00 24.38 122 GLU A CA 1
ATOM 754 C C . GLU A 1 122 ? -12.056 21.835 27.026 1.00 23.40 122 GLU A C 1
ATOM 755 O O . GLU A 1 122 ? -11.905 20.980 26.150 1.00 23.13 122 GLU A O 1
ATOM 761 N N . VAL A 1 123 ? -11.133 22.742 27.366 1.00 22.14 123 VAL A N 1
ATOM 762 C CA . VAL A 1 123 ? -9.778 22.810 26.746 1.00 22.29 123 VAL A CA 1
ATOM 763 C C . VAL A 1 123 ? -9.099 21.454 26.973 1.00 21.28 123 VAL A C 1
ATOM 764 O O . VAL A 1 123 ? -8.637 20.820 25.990 1.00 21.65 123 VAL A O 1
ATOM 768 N N . ILE A 1 124 ? -9.091 20.978 28.208 1.00 19.58 124 ILE A N 1
ATOM 769 C CA . ILE A 1 124 ? -8.427 19.689 28.552 1.00 18.93 124 ILE A CA 1
ATOM 770 C C . ILE A 1 124 ? -9.113 18.523 27.825 1.00 19.89 124 ILE A C 1
ATOM 771 O O . ILE A 1 124 ? -8.421 17.696 27.219 1.00 19.93 124 ILE A O 1
ATOM 776 N N . ASP A 1 125 ? -10.437 18.446 27.880 1.00 20.84 125 ASP A N 1
ATOM 777 C CA . ASP A 1 125 ? -11.210 17.326 27.268 1.00 22.44 125 ASP A CA 1
ATOM 778 C C . ASP A 1 125 ? -11.038 17.309 25.748 1.00 24.27 125 ASP A C 1
ATOM 779 O O . ASP A 1 125 ? -11.107 16.232 25.172 1.00 25.09 125 ASP A O 1
ATOM 784 N N . GLN A 1 126 ? -10.814 18.456 25.122 1.00 25.23 126 GLN A N 1
ATOM 785 C CA . GLN A 1 126 ? -10.618 18.536 23.653 1.00 27.49 126 GLN A CA 1
ATOM 786 C C . GLN A 1 126 ? -9.255 17.934 23.305 1.00 26.79 126 GLN A C 1
ATOM 787 O O . GLN A 1 126 ? -9.152 17.224 22.269 1.00 26.61 126 GLN A O 1
ATOM 793 N N . GLN A 1 127 ? -8.245 18.228 24.125 1.00 24.85 127 GLN A N 1
ATOM 794 C CA . GLN A 1 127 ? -6.850 17.751 23.951 1.00 24.84 127 GLN A CA 1
ATOM 795 C C . GLN A 1 127 ? -6.705 16.283 24.372 1.00 24.43 127 GLN A C 1
ATOM 796 O O . GLN A 1 127 ? -5.895 15.556 23.745 1.00 24.74 127 GLN A O 1
ATOM 802 N N . ILE A 1 128 ? -7.430 15.843 25.400 1.00 23.50 128 ILE A N 1
ATOM 803 C CA . ILE A 1 128 ? -7.455 14.426 25.877 1.00 23.37 128 ILE A CA 1
ATOM 804 C C . ILE A 1 128 ? -8.909 13.957 25.886 1.00 24.25 128 ILE A C 1
ATOM 805 O O . ILE A 1 128 ? -9.516 13.764 26.946 1.00 22.50 128 ILE A O 1
ATOM 810 N N . PRO A 1 129 ? -9.482 13.725 24.688 1.00 26.48 129 PRO A N 1
ATOM 811 C CA . PRO A 1 129 ? -10.913 13.448 24.529 1.00 27.87 129 PRO A CA 1
ATOM 812 C C . PRO A 1 129 ? -11.354 12.076 25.050 1.00 28.64 129 PRO A C 1
ATOM 813 O O . PRO A 1 129 ? -12.535 11.894 25.276 1.00 29.88 129 PRO A O 1
ATOM 817 N N . SER A 1 130 ? -10.419 11.146 25.253 1.00 28.34 130 SER A N 1
ATOM 818 C CA . SER A 1 130 ? -10.756 9.816 25.812 1.00 28.26 130 SER A CA 1
ATOM 819 C C . SER A 1 130 ? -11.029 9.957 27.309 1.00 26.73 130 SER A C 1
ATOM 820 O O . SER A 1 130 ? -10.071 10.256 28.080 1.00 25.28 130 SER A O 1
ATOM 823 N N . ASP A 1 131 ? -12.263 9.670 27.724 1.00 26.91 131 ASP A N 1
ATOM 824 C CA . ASP A 1 131 ? -12.605 9.612 29.167 1.00 26.18 131 ASP A CA 1
ATOM 825 C C . ASP A 1 131 ? -11.875 8.439 29.808 1.00 25.58 131 ASP A C 1
ATOM 826 O O . ASP A 1 131 ? -11.872 8.351 31.040 1.00 25.24 131 ASP A O 1
ATOM 831 N N . ASN A 1 132 ? -11.308 7.541 29.015 1.00 26.28 132 ASN A N 1
ATOM 832 C CA . ASN A 1 132 ? -10.755 6.275 29.557 1.00 26.27 132 ASN A CA 1
ATOM 833 C C . ASN A 1 132 ? -9.345 6.514 30.101 1.00 25.08 132 ASN A C 1
ATOM 834 O O . ASN A 1 132 ? -8.840 5.628 30.789 1.00 25.32 132 ASN A O 1
ATOM 839 N N . LEU A 1 133 ? -8.769 7.702 29.908 1.00 23.91 133 LEU A N 1
ATOM 840 C CA . LEU A 1 133 ? -7.448 8.077 30.493 1.00 22.72 133 LEU A CA 1
ATOM 841 C C . LEU A 1 133 ? -7.608 9.023 31.687 1.00 21.25 133 LEU A C 1
ATOM 842 O O . LEU A 1 133 ? -8.582 9.827 31.701 1.00 21.92 133 LEU A O 1
ATOM 847 N N . PHE A 1 134 ? -6.630 9.026 32.591 1.00 19.82 134 PHE A N 1
ATOM 848 C CA . PHE A 1 134 ? -6.512 10.043 33.666 1.00 18.38 134 PHE A CA 1
ATOM 849 C C . PHE A 1 134 ? -5.843 11.306 33.108 1.00 17.19 134 PHE A C 1
ATOM 850 O O . PHE A 1 134 ? -5.069 11.224 32.145 1.00 17.40 134 PHE A O 1
ATOM 858 N N . CYS A 1 135 ? -6.150 12.456 33.693 1.00 15.73 135 CYS A N 1
ATOM 859 C CA A CYS A 1 135 ? -5.419 13.722 33.443 0.44 15.04 135 CYS A CA 1
ATOM 860 C CA B CYS A 1 135 ? -5.392 13.709 33.432 0.56 15.49 135 CYS A CA 1
ATOM 861 C C . CYS A 1 135 ? -4.890 14.268 34.758 1.00 13.97 135 CYS A C 1
ATOM 862 O O . CYS A 1 135 ? -5.634 14.193 35.762 1.00 13.14 135 CYS A O 1
ATOM 867 N N . ALA A 1 136 ? -3.671 14.818 34.746 1.00 13.08 136 ALA A N 1
ATOM 868 C CA . ALA A 1 136 ? -3.201 15.684 35.845 1.00 12.01 136 ALA A CA 1
ATOM 869 C C . ALA A 1 136 ? -3.108 17.120 35.327 1.00 11.87 136 ALA A C 1
ATOM 870 O O . ALA A 1 136 ? -2.573 17.313 34.210 1.00 12.18 136 ALA A O 1
ATOM 872 N N . LEU A 1 137 ? -3.611 18.092 36.086 1.00 11.42 137 LEU A N 1
ATOM 873 C CA . LEU A 1 137 ? -3.663 19.511 35.661 1.00 11.87 137 LEU A CA 1
ATOM 874 C C . LEU A 1 137 ? -3.194 20.418 36.794 1.00 11.35 137 LEU A C 1
ATOM 875 O O . LEU A 1 137 ? -3.484 20.159 37.973 1.00 10.73 137 LEU A O 1
ATOM 880 N N . ARG A 1 138 ? -2.442 21.447 36.419 1.00 11.87 138 ARG A N 1
ATOM 881 C CA . ARG A 1 138 ? -1.982 22.506 37.332 1.00 12.06 138 ARG A CA 1
ATOM 882 C C . ARG A 1 138 ? -2.267 23.866 36.702 1.00 13.01 138 ARG A C 1
ATOM 883 O O . ARG A 1 138 ? -2.065 24.023 35.483 1.00 12.64 138 ARG A O 1
ATOM 891 N N . ILE A 1 139 ? -2.674 24.826 37.520 1.00 13.26 139 ILE A N 1
ATOM 892 C CA . ILE A 1 139 ? -2.848 26.228 37.070 1.00 14.70 139 ILE A CA 1
ATOM 893 C C . ILE A 1 139 ? -2.094 27.114 38.037 1.00 15.37 139 ILE A C 1
ATOM 894 O O . ILE A 1 139 ? -2.273 26.935 39.223 1.00 13.86 139 ILE A O 1
ATOM 899 N N . ASP A 1 140 ? -1.279 28.002 37.483 1.00 16.55 140 ASP A N 1
ATOM 900 C CA . ASP A 1 140 ? -0.585 29.080 38.221 1.00 17.57 140 ASP A CA 1
ATOM 901 C C . ASP A 1 140 ? -1.105 30.387 37.638 1.00 17.62 140 ASP A C 1
ATOM 902 O O . ASP A 1 140 ? -0.860 30.654 36.451 1.00 17.91 140 ASP A O 1
ATOM 907 N N . GLY A 1 141 ? -1.777 31.180 38.444 1.00 16.41 141 GLY A N 1
ATOM 908 C CA . GLY A 1 141 ? -2.363 32.411 37.902 1.00 17.03 141 GLY A CA 1
ATOM 909 C C . GLY A 1 141 ? -3.247 33.128 38.891 1.00 16.50 141 GLY A C 1
ATOM 910 O O . GLY A 1 141 ? -3.185 32.834 40.073 1.00 15.88 141 GLY A O 1
ATOM 911 N N . HIS A 1 142 ? -3.966 34.109 38.382 1.00 17.17 142 HIS A N 1
ATOM 912 C CA . HIS A 1 142 ? -4.784 35.060 39.163 1.00 17.86 142 HIS A CA 1
ATOM 913 C C . HIS A 1 142 ? -6.247 34.664 38.993 1.00 17.32 142 HIS A C 1
ATOM 914 O O . HIS A 1 142 ? -6.738 34.776 37.861 1.00 17.85 142 HIS A O 1
ATOM 921 N N . PHE A 1 143 ? -6.891 34.225 40.074 1.00 16.50 143 PHE A N 1
ATOM 922 C CA . PHE A 1 143 ? -8.300 33.773 40.069 1.00 16.02 143 PHE A CA 1
ATOM 923 C C . PHE A 1 143 ? -9.209 34.954 40.402 1.00 16.74 143 PHE A C 1
ATOM 924 O O . PHE A 1 143 ? -9.043 35.589 41.444 1.00 16.65 143 PHE A O 1
ATOM 932 N N . ARG A 1 144 ? -10.156 35.247 39.515 1.00 17.21 144 ARG A N 1
ATOM 933 C CA . ARG A 1 144 ? -11.278 36.159 39.844 1.00 18.34 144 ARG A CA 1
ATOM 934 C C . ARG A 1 144 ? -11.926 35.660 41.134 1.00 17.73 144 ARG A C 1
ATOM 935 O O . ARG A 1 144 ? -12.167 36.466 42.034 1.00 17.65 144 ARG A O 1
ATOM 943 N N . HIS A 1 145 ? -12.245 34.372 41.187 1.00 16.55 145 HIS A N 1
ATOM 944 C CA . HIS A 1 145 ? -12.825 33.742 42.395 1.00 16.36 145 HIS A CA 1
ATOM 945 C C . HIS A 1 145 ? -12.453 32.265 42.423 1.00 14.92 145 HIS A C 1
ATOM 946 O O . HIS A 1 145 ? -12.202 31.673 41.360 1.00 14.15 145 HIS A O 1
ATOM 953 N N . ALA A 1 146 ? -12.427 31.729 43.627 1.00 14.38 146 ALA A N 1
ATOM 954 C CA . ALA A 1 146 ? -12.145 30.311 43.927 1.00 13.52 146 ALA A CA 1
ATOM 955 C C . ALA A 1 146 ? -13.000 30.001 45.146 1.00 13.79 146 ALA A C 1
ATOM 956 O O . ALA A 1 146 ? -12.821 30.636 46.180 1.00 13.74 146 ALA A O 1
ATOM 958 N N . HIS A 1 147 ? -14.037 29.205 44.943 1.00 13.93 147 HIS A N 1
ATOM 959 C CA . HIS A 1 147 ? -14.985 28.824 46.000 1.00 14.76 147 HIS A CA 1
ATOM 960 C C . HIS A 1 147 ? -14.584 27.470 46.564 1.00 13.86 147 HIS A C 1
ATOM 961 O O . HIS A 1 147 ? -14.472 26.510 45.783 1.00 13.33 147 HIS A O 1
ATOM 968 N N . THR A 1 148 ? -14.411 27.379 47.871 1.00 13.88 148 THR A N 1
ATOM 969 C CA . THR A 1 148 ? -13.902 26.136 48.490 1.00 13.69 148 THR A CA 1
ATOM 970 C C . THR A 1 148 ? -14.832 25.665 49.623 1.00 14.27 148 THR A C 1
ATOM 971 O O . THR A 1 148 ? -15.389 26.488 50.361 1.00 14.63 148 THR A O 1
ATOM 975 N N . ARG A 1 149 ? -14.910 24.349 49.788 1.00 14.61 149 ARG A N 1
ATOM 976 C CA . ARG A 1 149 ? -15.515 23.698 50.965 1.00 15.85 149 ARG A CA 1
ATOM 977 C C . ARG A 1 149 ? -14.663 22.477 51.322 1.00 15.67 149 ARG A C 1
ATOM 978 O O . ARG A 1 149 ? -14.487 21.604 50.432 1.00 14.96 149 ARG A O 1
ATOM 986 N N . THR A 1 150 ? -14.182 22.433 52.560 1.00 15.99 150 THR A N 1
ATOM 987 C CA . THR A 1 150 ? -13.238 21.397 53.028 1.00 16.28 150 THR A CA 1
ATOM 988 C C . THR A 1 150 ? -13.794 20.742 54.294 1.00 16.94 150 THR A C 1
ATOM 989 O O . THR A 1 150 ? -14.313 21.451 55.139 1.00 17.90 150 THR A O 1
ATOM 993 N N . VAL A 1 151 ? -13.683 19.416 54.364 1.00 16.95 151 VAL A N 1
ATOM 994 C CA . VAL A 1 151 ? -14.218 18.585 55.475 1.00 17.76 151 VAL A CA 1
ATOM 995 C C . VAL A 1 151 ? -13.487 18.929 56.769 1.00 17.21 151 VAL A C 1
ATOM 996 O O . VAL A 1 151 ? -12.260 19.004 56.798 1.00 16.74 151 VAL A O 1
ATOM 1000 N N . PRO A 1 152 ? -14.208 19.092 57.877 1.00 18.50 152 PRO A N 1
ATOM 1001 C CA . PRO A 1 152 ? -13.594 19.263 59.191 1.00 18.66 152 PRO A CA 1
ATOM 1002 C C . PRO A 1 152 ? -13.307 17.915 59.864 1.00 19.18 152 PRO A C 1
ATOM 1003 O O . PRO A 1 152 ? -13.927 16.910 59.524 1.00 18.41 152 PRO A O 1
ATOM 1007 N N . ARG A 1 153 ? -12.403 17.943 60.837 1.00 19.10 153 ARG A N 1
ATOM 1008 C CA . ARG A 1 153 ? -12.002 16.759 61.635 1.00 20.49 153 ARG A CA 1
ATOM 1009 C C . ARG A 1 153 ? -13.253 16.071 62.213 1.00 21.02 153 ARG A C 1
ATOM 1010 O O . ARG A 1 153 ? -14.116 16.773 62.716 1.00 20.59 153 ARG A O 1
ATOM 1018 N N . GLN A 1 154 ? -13.348 14.743 62.083 1.00 20.46 154 GLN A N 1
ATOM 1019 C CA . GLN A 1 154 ? -14.510 13.934 62.525 1.00 22.08 154 GLN A CA 1
ATOM 1020 C C . GLN A 1 154 ? -14.095 13.035 63.688 1.00 22.67 154 GLN A C 1
ATOM 1021 O O . GLN A 1 154 ? -13.000 12.476 63.632 1.00 21.39 154 GLN A O 1
ATOM 1027 N N . THR A 1 155 ? -15.000 12.823 64.636 1.00 24.56 155 THR A N 1
ATOM 1028 C CA . THR A 1 155 ? -14.860 11.862 65.753 1.00 26.32 155 THR A CA 1
ATOM 1029 C C . THR A 1 155 ? -16.001 10.858 65.667 1.00 26.54 155 THR A C 1
ATOM 1030 O O . THR A 1 155 ? -17.131 11.257 65.434 1.00 26.53 155 THR A O 1
ATOM 1034 N N . PRO A 1 156 ? -15.746 9.540 65.817 1.00 26.52 156 PRO A N 1
ATOM 1035 C CA . PRO A 1 156 ? -16.814 8.547 65.721 1.00 27.47 156 PRO A CA 1
ATOM 1036 C C . PRO A 1 156 ? -17.725 8.565 66.937 1.00 28.96 156 PRO A C 1
ATOM 1037 O O . PRO A 1 156 ? -17.335 9.056 67.996 1.00 28.92 156 PRO A O 1
ATOM 1041 N N . PRO A 1 157 ? -18.965 8.019 66.851 1.00 30.26 157 PRO A N 1
ATOM 1042 C CA . PRO A 1 157 ? -19.550 7.524 65.598 1.00 30.23 157 PRO A CA 1
ATOM 1043 C C . PRO A 1 157 ? -19.796 8.640 64.576 1.00 29.33 157 PRO A C 1
ATOM 1044 O O . PRO A 1 157 ? -20.188 9.727 64.969 1.00 29.16 157 PRO A O 1
ATOM 1048 N N . TYR A 1 158 ? -19.518 8.360 63.304 1.00 28.44 158 TYR A N 1
ATOM 1049 C CA . TYR A 1 158 ? -19.453 9.368 62.220 1.00 27.83 158 TYR A CA 1
ATOM 1050 C C . TYR A 1 158 ? -20.845 9.653 61.657 1.00 29.25 158 TYR A C 1
ATOM 1051 O O . TYR A 1 158 ? -21.610 8.699 61.447 1.00 29.99 158 TYR A O 1
ATOM 1060 N N . ARG A 1 159 ? -21.147 10.940 61.464 1.00 29.91 159 ARG A N 1
ATOM 1061 C CA . ARG A 1 159 ? -22.342 11.424 60.725 1.00 31.54 159 ARG A CA 1
ATOM 1062 C C . ARG A 1 159 ? -22.180 11.110 59.237 1.00 29.80 159 ARG A C 1
ATOM 1063 O O . ARG A 1 159 ? -21.039 11.016 58.763 1.00 27.43 159 ARG A O 1
ATOM 1071 N N . ALA A 1 160 ? -23.293 11.066 58.507 1.00 30.64 160 ALA A N 1
ATOM 1072 C CA . ALA A 1 160 ? -23.293 10.894 57.039 1.00 30.49 160 ALA A CA 1
ATOM 1073 C C . ALA A 1 160 ? -22.456 12.027 56.436 1.00 28.69 160 ALA A C 1
ATOM 1074 O O . ALA A 1 160 ? -22.556 13.140 56.937 1.00 28.04 160 ALA A O 1
ATOM 1076 N N . MET A 1 161 ? -21.592 11.732 55.469 1.00 28.99 161 MET A N 1
ATOM 1077 C CA . MET A 1 161 ? -20.728 12.748 54.802 1.00 28.65 161 MET A CA 1
ATOM 1078 C C . MET A 1 161 ? -21.613 13.884 54.244 1.00 28.33 161 MET A C 1
ATOM 1079 O O . MET A 1 161 ? -21.273 15.071 54.389 1.00 25.95 161 MET A O 1
ATOM 1084 N N . THR A 1 162 ? -22.768 13.568 53.686 1.00 29.43 162 THR A N 1
ATOM 1085 C CA . THR A 1 162 ? -23.660 14.615 53.118 1.00 30.31 162 THR A CA 1
ATOM 1086 C C . THR A 1 162 ? -24.133 15.576 54.228 1.00 29.68 162 THR A C 1
ATOM 1087 O O . THR A 1 162 ? -24.285 16.783 53.966 1.00 29.03 162 THR A O 1
ATOM 1091 N N . ASP A 1 163 ? -24.335 15.094 55.449 1.00 29.40 163 ASP A N 1
ATOM 1092 C CA . ASP A 1 163 ? -24.813 15.968 56.546 1.00 30.40 163 ASP A CA 1
ATOM 1093 C C . ASP A 1 163 ? -23.658 16.876 56.958 1.00 27.30 163 ASP A C 1
ATOM 1094 O O . ASP A 1 163 ? -23.894 18.053 57.196 1.00 27.13 163 ASP A O 1
ATOM 1099 N N . VAL A 1 164 ? -22.449 16.331 57.024 1.00 25.03 164 VAL A N 1
ATOM 1100 C CA . VAL A 1 164 ? -21.234 17.126 57.364 1.00 23.48 164 VAL A CA 1
ATOM 1101 C C . VAL A 1 164 ? -21.067 18.249 56.333 1.00 22.67 164 VAL A C 1
ATOM 1102 O O . VAL A 1 164 ? -20.832 19.409 56.746 1.00 22.22 164 VAL A O 1
ATOM 1106 N N . LEU A 1 165 ? -21.169 17.931 55.036 1.00 22.02 165 LEU A N 1
ATOM 1107 C CA . LEU A 1 165 ? -20.989 18.943 53.963 1.00 21.51 165 LEU A CA 1
ATOM 1108 C C . LEU A 1 165 ? -22.093 19.999 54.051 1.00 22.25 165 LEU A C 1
ATOM 1109 O O . LEU A 1 165 ? -21.783 21.165 53.757 1.00 22.28 165 LEU A O 1
ATOM 1114 N N . ASP A 1 166 ? -23.331 19.636 54.367 1.00 23.53 166 ASP A N 1
ATOM 1115 C CA . ASP A 1 166 ? -24.438 20.632 54.467 1.00 24.92 166 ASP A CA 1
ATOM 1116 C C . ASP A 1 166 ? -24.073 21.713 55.493 1.00 25.99 166 ASP A C 1
ATOM 1117 O O . ASP A 1 166 ? -24.516 22.870 55.327 1.00 26.71 166 ASP A O 1
ATOM 1122 N N . ASP A 1 167 ? -23.294 21.375 56.521 1.00 26.66 167 ASP A N 1
ATOM 1123 C CA . ASP A 1 167 ? -23.059 22.300 57.660 1.00 28.37 167 ASP A CA 1
ATOM 1124 C C . ASP A 1 167 ? -21.766 23.101 57.446 1.00 27.51 167 ASP A C 1
ATOM 1125 O O . ASP A 1 167 ? -21.534 24.041 58.230 1.00 28.03 167 ASP A O 1
ATOM 1130 N N . GLN A 1 168 ? -20.945 22.746 56.466 1.00 26.03 168 GLN A N 1
ATOM 1131 C CA . GLN A 1 168 ? -19.595 23.351 56.305 1.00 25.70 168 GLN A CA 1
ATOM 1132 C C . GLN A 1 168 ? -19.718 24.636 55.513 1.00 26.45 168 GLN A C 1
ATOM 1133 O O . GLN A 1 168 ? -20.232 24.637 54.394 1.00 26.20 168 GLN A O 1
ATOM 1139 N N . PRO A 1 169 ? -19.192 25.761 56.035 1.00 27.16 169 PRO A N 1
ATOM 1140 C CA . PRO A 1 169 ? -19.278 27.016 55.304 1.00 27.34 169 PRO A CA 1
ATOM 1141 C C . PRO A 1 169 ? -18.392 26.936 54.053 1.00 24.97 169 PRO A C 1
ATOM 1142 O O . PRO A 1 169 ? -17.402 26.214 54.081 1.00 23.72 169 PRO A O 1
ATOM 1146 N N . VAL A 1 170 ? -18.817 27.614 52.984 1.00 23.94 170 VAL A N 1
ATOM 1147 C CA . VAL A 1 170 ? -18.011 27.832 51.751 1.00 23.10 170 VAL A CA 1
ATOM 1148 C C . VAL A 1 170 ? -17.148 29.072 51.967 1.00 21.94 170 VAL A C 1
ATOM 1149 O O . VAL A 1 170 ? -17.700 30.095 52.381 1.00 22.57 170 VAL A O 1
ATOM 1153 N N . PHE A 1 171 ? -15.858 28.994 51.656 1.00 19.59 171 PHE A N 1
ATOM 1154 C CA . PHE A 1 171 ? -14.955 30.165 51.652 1.00 19.64 171 PHE A CA 1
ATOM 1155 C C . PHE A 1 171 ? -14.775 30.644 50.208 1.00 19.26 171 PHE A C 1
ATOM 1156 O O . PHE A 1 171 ? -14.667 29.817 49.296 1.00 19.67 171 PHE A O 1
ATOM 1164 N N . ARG A 1 172 ? -14.754 31.963 50.013 1.00 19.15 172 ARG A N 1
ATOM 1165 C CA . ARG A 1 172 ? -14.659 32.571 48.677 1.00 19.76 172 ARG A CA 1
ATOM 1166 C C . ARG A 1 172 ? -13.422 33.457 48.605 1.00 18.88 172 ARG A C 1
ATOM 1167 O O . ARG A 1 172 ? -13.455 34.553 49.170 1.00 19.33 172 ARG A O 1
ATOM 1175 N N . PHE A 1 173 ? -12.418 32.966 47.902 1.00 17.36 173 PHE A N 1
ATOM 1176 C CA . PHE A 1 173 ? -11.167 33.691 47.595 1.00 17.53 173 PHE A CA 1
ATOM 1177 C C . PHE A 1 173 ? -11.475 34.582 46.393 1.00 18.69 173 PHE A C 1
ATOM 1178 O O . PHE A 1 173 ? -11.930 34.067 45.371 1.00 19.15 173 PHE A O 1
ATOM 1186 N N . ASN A 1 174 ? -11.258 35.883 46.547 1.00 19.60 174 ASN A N 1
ATOM 1187 C CA . ASN A 1 174 ? -11.589 36.907 45.526 1.00 21.00 174 ASN A CA 1
ATOM 1188 C C . ASN A 1 174 ? -10.295 37.577 45.046 1.00 20.89 174 ASN A C 1
ATOM 1189 O O . ASN A 1 174 ? -9.531 38.063 45.908 1.00 20.53 174 ASN A O 1
ATOM 1194 N N . GLN A 1 175 ? -10.066 37.578 43.735 1.00 20.32 175 GLN A N 1
ATOM 1195 C CA . GLN A 1 175 ? -8.927 38.268 43.074 1.00 21.07 175 GLN A CA 1
ATOM 1196 C C . GLN A 1 175 ? -7.629 37.848 43.770 1.00 20.30 175 GLN A C 1
ATOM 1197 O O . GLN A 1 175 ? -6.957 38.713 44.346 1.00 20.61 175 GLN A O 1
ATOM 1203 N N . ARG A 1 176 ? -7.338 36.553 43.771 1.00 18.87 176 ARG A N 1
ATOM 1204 C CA . ARG A 1 176 ? -6.136 35.992 44.436 1.00 18.96 176 ARG A CA 1
ATOM 1205 C C . ARG A 1 176 ? -5.257 35.280 43.417 1.00 18.41 176 ARG A C 1
ATOM 1206 O O . ARG A 1 176 ? -5.770 34.481 42.617 1.00 17.56 176 ARG A O 1
ATOM 1214 N N . GLU A 1 177 ? -3.953 35.543 43.490 1.00 18.95 177 GLU A N 1
ATOM 1215 C CA . GLU A 1 177 ? -2.919 34.711 42.843 1.00 18.45 177 GLU A CA 1
ATOM 1216 C C . GLU A 1 177 ? -2.855 33.401 43.632 1.00 16.71 177 GLU A C 1
ATOM 1217 O O . GLU A 1 177 ? -2.934 33.442 44.877 1.00 16.26 177 GLU A O 1
ATOM 1223 N N . GLY A 1 178 ? -2.674 32.282 42.948 1.00 15.19 178 GLY A N 1
ATOM 1224 C CA . GLY A 1 178 ? -2.489 30.996 43.632 1.00 14.12 178 GLY A CA 1
ATOM 1225 C C . GLY A 1 178 ? -2.224 29.849 42.682 1.00 13.21 178 GLY A C 1
ATOM 1226 O O . GLY A 1 178 ? -1.925 30.078 41.472 1.00 13.61 178 GLY A O 1
ATOM 1227 N N . VAL A 1 179 ? -2.324 28.651 43.227 1.00 12.25 179 VAL A N 1
ATOM 1228 C CA . VAL A 1 179 ? -2.036 27.387 42.507 1.00 12.00 179 VAL A CA 1
ATOM 1229 C C . VAL A 1 179 ? -3.247 26.463 42.619 1.00 11.53 179 VAL A C 1
ATOM 1230 O O . VAL A 1 179 ? -3.780 26.269 43.746 1.00 11.30 179 VAL A O 1
ATOM 1234 N N . LEU A 1 180 ? -3.600 25.854 41.505 1.00 11.41 180 LEU A N 1
ATOM 1235 C CA . LEU A 1 180 ? -4.615 24.781 41.482 1.00 11.02 180 LEU A CA 1
ATOM 1236 C C . LEU A 1 180 ? -3.907 23.481 41.080 1.00 10.62 180 LEU A C 1
ATOM 1237 O O . LEU A 1 180 ? -3.039 23.510 40.186 1.00 11.03 180 LEU A O 1
ATOM 1242 N N . VAL A 1 181 ? -4.284 22.396 41.740 1.00 10.47 181 VAL A N 1
ATOM 1243 C CA . VAL A 1 181 ? -3.825 21.025 41.447 1.00 10.36 181 VAL A CA 1
ATOM 1244 C C . VAL A 1 181 ? -5.074 20.195 41.259 1.00 10.51 181 VAL A C 1
ATOM 1245 O O . VAL A 1 181 ? -6.004 20.284 42.105 1.00 9.49 181 VAL A O 1
ATOM 1249 N N . GLY A 1 182 ? -5.090 19.365 40.226 1.00 9.93 182 GLY A N 1
ATOM 1250 C CA . GLY A 1 182 ? -6.260 18.533 40.052 1.00 10.36 182 GLY A CA 1
ATOM 1251 C C . GLY A 1 182 ? -6.001 17.313 39.212 1.00 10.57 182 GLY A C 1
ATOM 1252 O O . GLY A 1 182 ? -4.919 17.180 38.590 1.00 10.65 182 GLY A O 1
ATOM 1253 N N . PHE A 1 183 ? -6.970 16.412 39.264 1.00 11.18 183 PHE A N 1
ATOM 1254 C CA . PHE A 1 183 ? -6.983 15.210 38.423 1.00 11.65 183 PHE A CA 1
ATOM 1255 C C . PHE A 1 183 ? -8.346 15.072 37.786 1.00 12.56 183 PHE A C 1
ATOM 1256 O O . PHE A 1 183 ? -9.373 15.416 38.454 1.00 12.75 183 PHE A O 1
ATOM 1264 N N . ARG A 1 184 ? -8.354 14.448 36.612 1.00 12.84 184 ARG A N 1
ATOM 1265 C CA . ARG A 1 184 ? -9.580 13.980 35.952 1.00 13.78 184 ARG A CA 1
ATOM 1266 C C . ARG A 1 184 ? -9.559 12.463 35.986 1.00 14.62 184 ARG A C 1
ATOM 1267 O O . ARG A 1 184 ? -8.561 11.847 35.497 1.00 14.33 184 ARG A O 1
ATOM 1275 N N . THR A 1 185 ? -10.581 11.890 36.606 1.00 15.24 185 THR A N 1
ATOM 1276 C CA . THR A 1 185 ? -10.736 10.430 36.810 1.00 16.28 185 THR A CA 1
ATOM 1277 C C . THR A 1 185 ? -11.800 9.883 35.873 1.00 17.99 185 THR A C 1
ATOM 1278 O O . THR A 1 185 ? -12.893 10.425 35.766 1.00 18.23 185 THR A O 1
ATOM 1282 N N . PRO A 1 186 ? -11.496 8.801 35.127 1.00 19.57 186 PRO A N 1
ATOM 1283 C CA . PRO A 1 186 ? -12.481 8.148 34.273 1.00 21.79 186 PRO A CA 1
ATOM 1284 C C . PRO A 1 186 ? -13.752 7.707 35.004 1.00 23.53 186 PRO A C 1
ATOM 1285 O O . PRO A 1 186 ? -13.678 7.291 36.149 1.00 22.74 186 PRO A O 1
ATOM 1289 N N . GLN A 1 187 ? -14.874 7.752 34.302 1.00 26.27 187 GLN A N 1
ATOM 1290 C CA . GLN A 1 187 ? -16.159 7.233 34.841 1.00 29.77 187 GLN A CA 1
ATOM 1291 C C . GLN A 1 187 ? -16.003 5.725 35.123 1.00 31.57 187 GLN A C 1
ATOM 1292 O O . GLN A 1 187 ? -16.567 5.271 36.112 1.00 33.25 187 GLN A O 1
ATOM 1298 N N . HIS A 1 188 ? -15.150 5.003 34.392 1.00 33.51 188 HIS A N 1
ATOM 1299 C CA . HIS A 1 188 ? -14.932 3.538 34.576 1.00 35.17 188 HIS A CA 1
ATOM 1300 C C . HIS A 1 188 ? -14.249 3.233 35.923 1.00 36.14 188 HIS A C 1
ATOM 1301 O O . HIS A 1 188 ? -14.091 2.020 36.210 1.00 37.93 188 HIS A O 1
ATOM 1308 N N . MET A 1 189 ? -13.891 4.255 36.722 1.00 35.53 189 MET A N 1
ATOM 1309 C CA . MET A 1 189 ? -13.235 4.133 38.063 1.00 36.51 189 MET A CA 1
ATOM 1310 C C . MET A 1 189 ? -14.167 4.513 39.233 1.00 38.07 189 MET A C 1
ATOM 1311 O O . MET A 1 189 ? -13.671 4.563 40.367 1.00 39.88 189 MET A O 1
ATOM 1316 N N . GLN A 1 190 ? -15.451 4.791 39.010 1.00 42.22 190 GLN A N 1
ATOM 1317 C CA . GLN A 1 190 ? -16.350 5.421 40.023 1.00 43.98 190 GLN A CA 1
ATOM 1318 C C . GLN A 1 190 ? -16.269 4.702 41.391 1.00 44.14 190 GLN A C 1
ATOM 1319 O O . GLN A 1 190 ? -16.321 5.424 42.410 1.00 43.20 190 GLN A O 1
ATOM 1325 N N . GLY A 1 191 ? -16.144 3.366 41.453 1.00 43.79 191 GLY A N 1
ATOM 1326 C CA . GLY A 1 191 ? -16.033 2.625 42.733 1.00 45.05 191 GLY A CA 1
ATOM 1327 C C . GLY A 1 191 ? -14.855 3.105 43.583 1.00 43.28 191 GLY A C 1
ATOM 1328 O O . GLY A 1 191 ? -15.020 3.388 44.795 1.00 45.78 191 GLY A O 1
ATOM 1329 N N . ILE A 1 192 ? -13.718 3.304 42.931 1.00 40.49 192 ILE A N 1
ATOM 1330 C CA . ILE A 1 192 ? -12.335 3.295 43.496 1.00 37.78 192 ILE A CA 1
ATOM 1331 C C . ILE A 1 192 ? -11.914 4.721 43.888 1.00 35.25 192 ILE A C 1
ATOM 1332 O O . ILE A 1 192 ? -11.104 4.863 44.873 1.00 30.08 192 ILE A O 1
ATOM 1337 N N . ASN A 1 193 ? -12.412 5.726 43.142 1.00 34.86 193 ASN A N 1
ATOM 1338 C CA . ASN A 1 193 ? -11.930 7.136 43.193 1.00 33.89 193 ASN A CA 1
ATOM 1339 C C . ASN A 1 193 ? -13.088 8.109 42.866 1.00 34.66 193 ASN A C 1
ATOM 1340 O O . ASN A 1 193 ? -14.163 7.663 42.431 1.00 35.72 193 ASN A O 1
ATOM 1345 N N . VAL A 1 194 ? -12.851 9.407 43.100 1.00 33.88 194 VAL A N 1
ATOM 1346 C CA . VAL A 1 194 ? -13.682 10.567 42.652 1.00 34.01 194 VAL A CA 1
ATOM 1347 C C . VAL A 1 194 ? -13.787 10.528 41.112 1.00 30.59 194 VAL A C 1
ATOM 1348 O O . VAL A 1 194 ? -12.834 10.954 40.505 1.00 35.02 194 VAL A O 1
ATOM 1352 N N . ALA A 1 195 ? -14.909 10.121 40.518 1.00 28.71 195 ALA A N 1
ATOM 1353 C CA . ALA A 1 195 ? -15.134 10.201 39.049 1.00 27.29 195 ALA A CA 1
ATOM 1354 C C . ALA A 1 195 ? -15.204 11.673 38.601 1.00 24.89 195 ALA A C 1
ATOM 1355 O O . ALA A 1 195 ? -15.846 12.473 39.312 1.00 24.97 195 ALA A O 1
ATOM 1357 N N . GLY A 1 196 ? -14.574 12.030 37.474 1.00 21.12 196 GLY A N 1
ATOM 1358 C CA . GLY A 1 196 ? -14.526 13.409 36.972 1.00 19.39 196 GLY A CA 1
ATOM 1359 C C . GLY A 1 196 ? -13.379 14.223 37.562 1.00 16.85 196 GLY A C 1
ATOM 1360 O O . GLY A 1 196 ? -12.308 13.650 37.916 1.00 14.97 196 GLY A O 1
ATOM 1361 N N . TYR A 1 197 ? -13.578 15.534 37.657 1.00 15.83 197 TYR A N 1
ATOM 1362 C CA . TYR A 1 197 ? -12.522 16.475 38.094 1.00 14.82 197 TYR A CA 1
ATOM 1363 C C . TYR A 1 197 ? -12.538 16.641 39.623 1.00 14.10 197 TYR A C 1
ATOM 1364 O O . TYR A 1 197 ? -13.615 16.766 40.256 1.00 14.68 197 TYR A O 1
ATOM 1373 N N . HIS A 1 198 ? -11.352 16.598 40.208 1.00 12.53 198 HIS A N 1
ATOM 1374 C CA . HIS A 1 198 ? -11.107 16.843 41.643 1.00 12.14 198 HIS A CA 1
ATOM 1375 C C . HIS A 1 198 ? -9.971 17.850 41.699 1.00 11.14 198 HIS A C 1
ATOM 1376 O O . HIS A 1 198 ? -8.857 17.523 41.227 1.00 10.75 198 HIS A O 1
ATOM 1383 N N . GLU A 1 199 ? -10.239 19.048 42.215 1.00 10.96 199 GLU A N 1
ATOM 1384 C CA . GLU A 1 199 ? -9.241 20.144 42.165 1.00 10.86 199 GLU A CA 1
ATOM 1385 C C . GLU A 1 199 ? -9.185 20.821 43.533 1.00 10.05 199 GLU A C 1
ATOM 1386 O O . GLU A 1 199 ? -10.232 21.036 44.149 1.00 9.95 199 GLU A O 1
ATOM 1392 N N . HIS A 1 200 ? -7.980 21.155 43.941 1.00 9.43 200 HIS A N 1
ATOM 1393 C CA . HIS A 1 200 ? -7.706 21.929 45.177 1.00 9.08 200 HIS A CA 1
ATOM 1394 C C . HIS A 1 200 ? -6.958 23.214 44.821 1.00 9.42 200 HIS A C 1
ATOM 1395 O O . HIS A 1 200 ? -6.263 23.260 43.788 1.00 9.76 200 HIS A O 1
ATOM 1402 N N . PHE A 1 201 ? -7.057 24.190 45.708 1.00 9.85 201 PHE A N 1
ATOM 1403 C CA . PHE A 1 201 ? -6.569 25.575 45.521 1.00 10.49 201 PHE A CA 1
ATOM 1404 C C . PHE A 1 201 ? -5.777 25.999 46.750 1.00 10.40 201 PHE A C 1
ATOM 1405 O O . PHE A 1 201 ? -6.166 25.704 47.866 1.00 10.39 201 PHE A O 1
ATOM 1413 N N . ILE A 1 202 ? -4.687 26.712 46.525 1.00 10.72 202 ILE A N 1
ATOM 1414 C CA . ILE A 1 202 ? -3.959 27.432 47.597 1.00 11.20 202 ILE A CA 1
ATOM 1415 C C . ILE A 1 202 ? -3.537 28.811 47.070 1.00 11.89 202 ILE A C 1
ATOM 1416 O O . ILE A 1 202 ? -3.157 28.921 45.904 1.00 11.64 202 ILE A O 1
ATOM 1421 N N . THR A 1 203 ? -3.584 29.804 47.937 1.00 12.61 203 THR A N 1
ATOM 1422 C CA . THR A 1 203 ? -3.199 31.204 47.668 1.00 13.94 203 THR A CA 1
ATOM 1423 C C . THR A 1 203 ? -1.675 31.299 47.517 1.00 14.93 203 THR A C 1
ATOM 1424 O O . THR A 1 203 ? -0.946 30.404 47.980 1.00 13.63 203 THR A O 1
ATOM 1428 N N . ASP A 1 204 ? -1.230 32.380 46.891 1.00 17.28 204 ASP A N 1
ATOM 1429 C CA . ASP A 1 204 ? 0.208 32.730 46.743 1.00 19.52 204 ASP A CA 1
ATOM 1430 C C . ASP A 1 204 ? 0.921 32.738 48.107 1.00 20.23 204 ASP A C 1
ATOM 1431 O O . ASP A 1 204 ? 2.037 32.212 48.188 1.00 20.11 204 ASP A O 1
ATOM 1436 N N . ASP A 1 205 ? 0.302 33.280 49.153 1.00 20.65 205 ASP A N 1
ATOM 1437 C CA . ASP A 1 205 ? 0.954 33.421 50.485 1.00 21.35 205 ASP A CA 1
ATOM 1438 C C . ASP A 1 205 ? 0.945 32.070 51.230 1.00 19.72 205 ASP A C 1
ATOM 1439 O O . ASP A 1 205 ? 1.547 32.008 52.330 1.00 19.79 205 ASP A O 1
ATOM 1444 N N . ARG A 1 206 ? 0.249 31.064 50.689 1.00 18.03 206 ARG A N 1
ATOM 1445 C CA . ARG A 1 206 ? 0.145 29.665 51.199 1.00 17.18 206 ARG A CA 1
ATOM 1446 C C . ARG A 1 206 ? -0.555 29.630 52.559 1.00 16.85 206 ARG A C 1
ATOM 1447 O O . ARG A 1 206 ? -0.305 28.659 53.296 1.00 17.11 206 ARG A O 1
ATOM 1455 N N . LYS A 1 207 ? -1.402 30.614 52.877 1.00 17.14 207 LYS A N 1
ATOM 1456 C CA . LYS A 1 207 ? -2.101 30.686 54.189 1.00 17.69 207 LYS A CA 1
ATOM 1457 C C . LYS A 1 207 ? -3.600 30.367 54.002 1.00 15.99 207 LYS A C 1
ATOM 1458 O O . LYS A 1 207 ? -4.301 30.267 55.005 1.00 15.71 207 LYS A O 1
ATOM 1464 N N . GLY A 1 208 ? -4.083 30.285 52.765 1.00 14.58 208 GLY A N 1
ATOM 1465 C CA . GLY A 1 208 ? -5.507 30.052 52.480 1.00 14.34 208 GLY A CA 1
ATOM 1466 C C . GLY A 1 208 ? -5.681 29.035 51.379 1.00 13.17 208 GLY A C 1
ATOM 1467 O O . GLY A 1 208 ? -4.836 28.976 50.461 1.00 13.23 208 GLY A O 1
ATOM 1468 N N . GLY A 1 209 ? -6.759 28.268 51.438 1.00 12.58 209 GLY A N 1
ATOM 1469 C CA . GLY A 1 209 ? -7.125 27.425 50.296 1.00 11.78 209 GLY A CA 1
ATOM 1470 C C . GLY A 1 209 ? -8.167 26.402 50.648 1.00 11.40 209 GLY A C 1
ATOM 1471 O O . GLY A 1 209 ? -8.715 26.432 51.747 1.00 11.70 209 GLY A O 1
ATOM 1472 N N . GLY A 1 210 ? -8.422 25.484 49.732 1.00 10.89 210 GLY A N 1
ATOM 1473 C CA . GLY A 1 210 ? -9.400 24.432 50.004 1.00 11.00 210 GLY A CA 1
ATOM 1474 C C . GLY A 1 210 ? -9.719 23.574 48.797 1.00 10.38 210 GLY A C 1
ATOM 1475 O O . GLY A 1 210 ? -9.197 23.811 47.716 1.00 9.82 210 GLY A O 1
ATOM 1476 N N . HIS A 1 211 ? -10.655 22.648 49.015 1.00 10.61 211 HIS A N 1
ATOM 1477 C CA . HIS A 1 211 ? -11.261 21.777 47.979 1.00 10.56 211 HIS A CA 1
ATOM 1478 C C . HIS A 1 211 ? -12.214 22.625 47.124 1.00 10.94 211 HIS A C 1
ATOM 1479 O O . HIS A 1 211 ? -13.096 23.299 47.674 1.00 11.10 211 HIS A O 1
ATOM 1486 N N . LEU A 1 212 ? -12.019 22.641 45.815 1.00 11.22 212 LEU A N 1
ATOM 1487 C CA . LEU A 1 212 ? -12.736 23.608 44.947 1.00 12.11 212 LEU A CA 1
ATOM 1488 C C . LEU A 1 212 ? -14.145 23.109 44.592 1.00 13.33 212 LEU A C 1
ATOM 1489 O O . LEU A 1 212 ? -14.323 21.921 44.161 1.00 13.33 212 LEU A O 1
ATOM 1494 N N . LEU A 1 213 ? -15.093 24.028 44.646 1.00 14.34 213 LEU A N 1
ATOM 1495 C CA . LEU A 1 213 ? -16.478 23.858 44.140 1.00 15.88 213 LEU A CA 1
ATOM 1496 C C . LEU A 1 213 ? -16.589 24.505 42.757 1.00 16.91 213 LEU A C 1
ATOM 1497 O O . LEU A 1 213 ? -17.391 24.047 41.907 1.00 17.78 213 LEU A O 1
ATOM 1502 N N . ASP A 1 214 ? -15.951 25.654 42.580 1.00 16.63 214 ASP A N 1
ATOM 1503 C CA . ASP A 1 214 ? -16.019 26.395 41.296 1.00 17.24 214 ASP A CA 1
ATOM 1504 C C . ASP A 1 214 ? -14.959 27.486 41.346 1.00 15.90 214 ASP A C 1
ATOM 1505 O O . ASP A 1 214 ? -14.468 27.819 42.437 1.00 15.26 214 ASP A O 1
ATOM 1510 N N . TYR A 1 215 ? -14.612 28.003 40.191 1.00 15.26 215 TYR A N 1
ATOM 1511 C CA . TYR A 1 215 ? -13.625 29.091 40.101 1.00 14.85 215 TYR A CA 1
ATOM 1512 C C . TYR A 1 215 ? -13.675 29.715 38.728 1.00 15.43 215 TYR A C 1
ATOM 1513 O O . TYR A 1 215 ? -14.219 29.122 37.774 1.00 15.24 215 TYR A O 1
ATOM 1522 N N . GLN 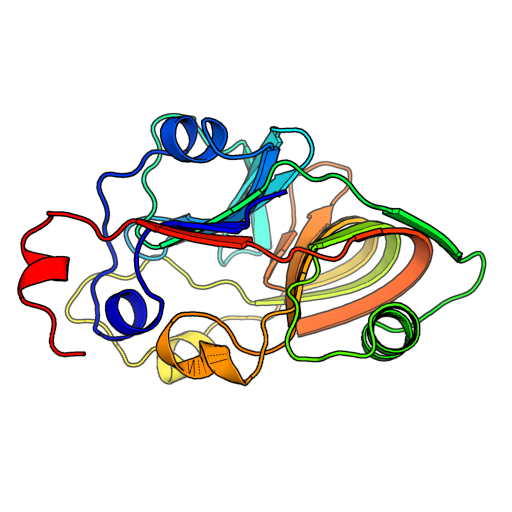A 1 216 ? -13.089 30.900 38.669 1.00 15.97 216 GLN A N 1
ATOM 1523 C CA . GLN A 1 216 ? -12.812 31.575 37.387 1.00 17.34 216 GLN A CA 1
ATOM 1524 C C . GLN A 1 216 ? -11.394 32.119 37.442 1.00 17.19 216 GLN A C 1
ATOM 1525 O O . GLN A 1 216 ? -11.070 32.810 38.403 1.00 16.47 216 GLN A O 1
ATOM 1531 N N . LEU A 1 217 ? -10.625 31.815 36.409 1.00 18.05 217 LEU A N 1
ATOM 1532 C CA . LEU A 1 217 ? -9.236 32.299 36.234 1.00 18.68 217 LEU A CA 1
ATOM 1533 C C . LEU A 1 217 ? -9.315 33.601 35.438 1.00 20.72 217 LEU A C 1
ATOM 1534 O O . LEU A 1 217 ? -9.878 33.579 34.324 1.00 21.62 217 LEU A O 1
ATOM 1539 N N . ASP A 1 218 ? -8.765 34.688 35.967 1.00 21.30 218 ASP A N 1
ATOM 1540 C CA . ASP A 1 218 ? -8.683 35.977 35.244 1.00 23.43 218 ASP A CA 1
ATOM 1541 C C . ASP A 1 218 ? -7.573 35.864 34.190 1.00 22.56 218 ASP A C 1
ATOM 1542 O O . ASP A 1 218 ? -7.783 36.313 33.017 1.00 23.44 218 ASP A O 1
ATOM 1547 N N . HIS A 1 219 ? -6.428 35.302 34.578 1.00 21.17 219 HIS A N 1
ATOM 1548 C CA . HIS A 1 219 ? -5.290 35.037 33.651 1.00 21.12 219 HIS A CA 1
ATOM 1549 C C . HIS A 1 219 ? -4.308 34.094 34.336 1.00 19.63 219 HIS A C 1
ATOM 1550 O O . HIS A 1 219 ? -4.208 34.118 35.559 1.00 19.08 219 HIS A O 1
ATOM 1557 N N . GLY A 1 220 ? -3.581 33.310 33.557 1.00 18.96 220 GLY A N 1
ATOM 1558 C CA . GLY A 1 220 ? -2.592 32.379 34.111 1.00 18.17 220 GLY A CA 1
ATOM 1559 C C . GLY A 1 220 ? -2.282 31.251 33.163 1.00 17.59 220 GLY A C 1
ATOM 1560 O O . GLY A 1 220 ? -2.645 31.332 31.967 1.00 18.76 220 GLY A O 1
ATOM 1561 N N . VAL A 1 221 ? -1.504 30.307 33.662 1.00 16.99 221 VAL A N 1
ATOM 1562 C CA . VAL A 1 221 ? -0.896 29.238 32.838 1.00 16.86 221 VAL A CA 1
ATOM 1563 C C . VAL A 1 221 ? -1.424 27.882 33.307 1.00 15.46 221 VAL A C 1
ATOM 1564 O O . VAL A 1 221 ? -1.306 27.555 34.508 1.00 14.87 221 VAL A O 1
ATOM 1568 N N . LEU A 1 222 ? -2.020 27.142 32.381 1.00 15.10 222 LEU A N 1
ATOM 1569 C CA . LEU A 1 222 ? -2.467 25.744 32.564 1.00 14.41 222 LEU A CA 1
ATOM 1570 C C . LEU A 1 222 ? -1.401 24.804 32.005 1.00 14.24 222 LEU A C 1
ATOM 1571 O O . LEU A 1 222 ? -1.050 24.966 30.821 1.00 14.62 222 LEU A O 1
ATOM 1576 N N . THR A 1 223 ? -0.967 23.843 32.815 1.00 13.51 223 THR A N 1
ATOM 1577 C CA . THR A 1 223 ? -0.110 22.720 32.366 1.00 14.10 223 THR A CA 1
ATOM 1578 C C . THR A 1 223 ? -0.875 21.449 32.716 1.00 13.36 223 THR A C 1
ATOM 1579 O O . THR A 1 223 ? -1.463 21.388 33.782 1.00 12.16 223 THR A O 1
ATOM 1583 N N . PHE A 1 224 ? -0.868 20.477 31.824 1.00 13.88 224 PHE A N 1
ATOM 1584 C CA . PHE A 1 224 ? -1.574 19.210 32.084 1.00 13.47 224 PHE A CA 1
ATOM 1585 C C . PHE A 1 224 ? -0.985 18.099 31.217 1.00 14.31 224 PHE A C 1
ATOM 1586 O O . PHE A 1 224 ? -0.218 18.355 30.319 1.00 14.93 224 PHE A O 1
ATOM 1594 N N . GLY A 1 225 ? -1.333 16.859 31.540 1.00 14.58 225 GLY A N 1
ATOM 1595 C CA . GLY A 1 225 ? -0.878 15.676 30.794 1.00 15.60 225 GLY A CA 1
ATOM 1596 C C . GLY A 1 225 ? -1.812 14.506 31.027 1.00 16.18 225 GLY A C 1
ATOM 1597 O O . GLY A 1 225 ? -2.532 14.506 32.041 1.00 15.12 225 GLY A O 1
ATOM 1598 N N . GLU A 1 226 ? -1.813 13.556 30.108 1.00 17.81 226 GLU A N 1
ATOM 1599 C CA . GLU A 1 226 ? -2.571 12.292 30.244 1.00 19.27 226 GLU A CA 1
ATOM 1600 C C . GLU A 1 226 ? -1.705 11.303 31.022 1.00 18.48 226 GLU A C 1
ATOM 1601 O O . GLU A 1 226 ? -0.453 11.377 30.951 1.00 17.88 226 GLU A O 1
ATOM 1607 N N . ILE A 1 227 ? -2.379 10.372 31.692 1.00 17.53 227 ILE A N 1
ATOM 1608 C CA . ILE A 1 227 ? -1.750 9.313 32.519 1.00 17.23 227 ILE A CA 1
ATOM 1609 C C . ILE A 1 227 ? -2.489 8.018 32.184 1.00 17.95 227 ILE A C 1
ATOM 1610 O O . ILE A 1 227 ? -3.751 8.046 32.282 1.00 17.52 227 ILE A O 1
ATOM 1615 N N . HIS A 1 228 ? -1.728 6.975 31.857 1.00 18.59 228 HIS A N 1
ATOM 1616 C CA . HIS A 1 228 ? -2.205 5.667 31.326 1.00 20.61 228 HIS A CA 1
ATOM 1617 C C . HIS A 1 228 ? -2.113 4.590 32.415 1.00 19.82 228 HIS A C 1
ATOM 1618 O O . HIS A 1 228 ? -2.590 3.489 32.163 1.00 20.93 228 HIS A O 1
ATOM 1625 N N . LYS A 1 229 ? -1.477 4.873 33.544 1.00 18.30 229 LYS A N 1
ATOM 1626 C CA . LYS A 1 229 ? -1.132 3.825 34.546 1.00 18.69 229 LYS A CA 1
ATOM 1627 C C . LYS A 1 229 ? -1.637 4.225 35.926 1.00 17.00 229 LYS A C 1
ATOM 1628 O O . LYS A 1 229 ? -1.431 5.382 36.347 1.00 15.54 229 LYS A O 1
ATOM 1634 N N . LEU A 1 230 ? -2.267 3.287 36.617 1.00 17.24 230 LEU A N 1
ATOM 1635 C CA . LEU A 1 230 ? -2.807 3.512 37.981 1.00 16.72 230 LEU A CA 1
ATOM 1636 C C . LEU A 1 230 ? -2.287 2.409 38.885 1.00 17.03 230 LEU A C 1
ATOM 1637 O O . LEU A 1 230 ? -2.438 1.233 38.521 1.00 17.73 230 LEU A O 1
ATOM 1642 N N . MET A 1 231 ? -1.643 2.795 39.984 1.00 16.62 231 MET A N 1
ATOM 1643 C CA . MET A 1 231 ? -1.252 1.850 41.045 1.00 17.96 231 MET A CA 1
ATOM 1644 C C . MET A 1 231 ? -2.162 2.089 42.250 1.00 17.33 231 MET A C 1
ATOM 1645 O O . MET A 1 231 ? -2.266 3.238 42.695 1.00 16.11 231 MET A O 1
ATOM 1650 N N . ILE A 1 232 ? -2.860 1.047 42.684 1.00 18.04 232 ILE A N 1
ATOM 1651 C CA . ILE A 1 232 ? -3.702 1.071 43.901 1.00 18.19 232 ILE A CA 1
ATOM 1652 C C . ILE A 1 232 ? -2.966 0.249 44.961 1.00 18.68 232 ILE A C 1
ATOM 1653 O O . ILE A 1 232 ? -2.685 -0.940 44.727 1.00 19.29 232 ILE A O 1
ATOM 1658 N N . ASP A 1 233 ? -2.711 0.878 46.101 1.00 18.27 233 ASP A N 1
ATOM 1659 C CA . ASP A 1 233 ? -1.938 0.271 47.201 1.00 19.91 233 ASP A CA 1
ATOM 1660 C C . ASP A 1 233 ? -2.919 0.133 48.361 1.00 20.17 233 ASP A C 1
ATOM 1661 O O . ASP A 1 233 ? -3.280 1.167 48.936 1.00 19.16 233 ASP A O 1
ATOM 1666 N N . LEU A 1 234 ? -3.410 -1.081 48.593 1.00 21.59 234 LEU A N 1
ATOM 1667 C CA . LEU A 1 234 ? -4.430 -1.358 49.643 1.00 23.40 234 LEU A CA 1
ATOM 1668 C C . LEU A 1 234 ? -3.704 -1.538 50.962 1.00 24.65 234 LEU A C 1
ATOM 1669 O O . LEU A 1 234 ? -2.751 -2.318 51.037 1.00 25.05 234 LEU A O 1
ATOM 1674 N N . PRO A 1 235 ? -4.154 -0.844 52.031 1.00 25.87 235 PRO A N 1
ATOM 1675 C CA . PRO A 1 235 ? -3.548 -0.990 53.358 1.00 27.38 235 PRO A CA 1
ATOM 1676 C C . PRO A 1 235 ? -3.842 -2.303 54.073 1.00 30.15 235 PRO A C 1
ATOM 1677 O O . PRO A 1 235 ? -4.659 -3.121 53.601 1.00 31.65 235 PRO A O 1
ATOM 1681 N N . ALA A 1 236 ? -3.168 -2.466 55.216 1.00 31.73 236 ALA A N 1
ATOM 1682 C CA . ALA A 1 236 ? -3.175 -3.680 56.060 1.00 33.89 236 ALA A CA 1
ATOM 1683 C C . ALA A 1 236 ? -3.907 -3.406 57.384 1.00 34.86 236 ALA A C 1
ATOM 1684 O O . ALA A 1 236 ? -4.234 -4.376 58.078 1.00 36.24 236 ALA A O 1
ATOM 1686 N N . ASP A 1 237 ? -4.220 -2.146 57.713 1.00 33.82 237 ASP A N 1
ATOM 1687 C CA . ASP A 1 237 ? -4.893 -1.852 59.009 1.00 35.04 237 ASP A CA 1
ATOM 1688 C C . ASP A 1 237 ? -6.192 -2.664 59.064 1.00 35.98 237 ASP A C 1
ATOM 1689 O O . ASP A 1 237 ? -6.803 -2.929 58.005 1.00 34.83 237 ASP A O 1
ATOM 1694 N N . SER A 1 238 ? -6.600 -3.051 60.267 1.00 36.21 238 SER A N 1
ATOM 1695 C CA . SER A 1 238 ? -7.765 -3.935 60.501 1.00 37.69 238 SER A CA 1
ATOM 1696 C C . SER A 1 238 ? -9.046 -3.244 60.028 1.00 36.02 238 SER A C 1
ATOM 1697 O O . SER A 1 238 ? -9.920 -3.940 59.497 1.00 37.10 238 SER A O 1
ATOM 1700 N N . ALA A 1 239 ? -9.172 -1.930 60.225 1.00 33.88 239 ALA A N 1
ATOM 1701 C CA . ALA A 1 239 ? -10.359 -1.153 59.799 1.00 32.87 239 ALA A CA 1
ATOM 1702 C C . ALA A 1 239 ? -10.544 -1.334 58.286 1.00 32.22 239 ALA A C 1
ATOM 1703 O O . ALA A 1 239 ? -11.662 -1.694 57.869 1.00 33.33 239 ALA A O 1
ATOM 1705 N N . PHE A 1 240 ? -9.487 -1.149 57.491 1.00 30.36 240 PHE A N 1
ATOM 1706 C CA . PHE A 1 240 ? -9.586 -1.323 56.017 1.00 29.60 240 PHE A CA 1
ATOM 1707 C C . PHE A 1 240 ? -10.012 -2.765 55.703 1.00 31.16 240 PHE A C 1
ATOM 1708 O O . PHE A 1 240 ? -10.966 -2.962 54.924 1.00 31.02 240 PHE A O 1
ATOM 1716 N N . LEU A 1 241 ? -9.331 -3.745 56.303 1.00 33.04 241 LEU A N 1
ATOM 1717 C CA . LEU A 1 241 ? -9.514 -5.195 56.016 1.00 35.21 241 LEU A CA 1
ATOM 1718 C C . LEU A 1 241 ? -10.944 -5.631 56.370 1.00 37.98 241 LEU A C 1
ATOM 1719 O O . LEU A 1 241 ? -11.480 -6.529 55.701 1.00 38.37 241 LEU A O 1
ATOM 1724 N N . GLN A 1 242 ? -11.538 -5.040 57.404 1.00 39.59 242 GLN A N 1
ATOM 1725 C CA . GLN A 1 242 ? -12.835 -5.503 57.953 1.00 42.56 242 GLN A CA 1
ATOM 1726 C C . GLN A 1 242 ? -13.979 -4.667 57.371 1.00 42.33 242 GLN A C 1
ATOM 1727 O O . GLN A 1 242 ? -15.133 -5.029 57.617 1.00 43.72 242 GLN A O 1
ATOM 1733 N N . ALA A 1 243 ? -13.671 -3.620 56.600 1.00 41.26 243 ALA A N 1
ATOM 1734 C CA . ALA A 1 243 ? -14.660 -2.707 55.985 1.00 41.36 243 ALA A CA 1
ATOM 1735 C C . ALA A 1 243 ? -15.510 -3.483 54.976 1.00 43.99 243 ALA A C 1
ATOM 1736 O O . ALA A 1 243 ? -14.975 -4.406 54.321 1.00 44.62 243 ALA A O 1
ATOM 1738 N N . ASN A 1 244 ? -16.789 -3.124 54.864 1.00 45.47 244 ASN A N 1
ATOM 1739 C CA . ASN A 1 244 ? -17.725 -3.707 53.869 1.00 46.91 244 ASN A CA 1
ATOM 1740 C C . ASN A 1 244 ? -17.777 -2.768 52.656 1.00 46.06 244 ASN A C 1
ATOM 1741 O O . ASN A 1 244 ? -18.271 -1.622 52.794 1.00 45.24 244 ASN A O 1
ATOM 1746 N N . LEU A 1 245 ? -17.250 -3.236 51.519 1.00 45.85 245 LEU A N 1
ATOM 1747 C CA . LEU A 1 245 ? -17.202 -2.505 50.227 1.00 44.70 245 LEU A CA 1
ATOM 1748 C C . LEU A 1 245 ? -17.916 -3.352 49.156 1.00 47.32 245 LEU A C 1
ATOM 1749 O O . LEU A 1 245 ? -17.916 -2.915 48.000 1.00 48.76 245 LEU A O 1
#

Sequence (219 aa):
SVLYQTSLMSALLSGVYEGSTTIADLLKHGDFGLGTFNELDGELIAFSSQVYQLRADGSARNAQPEQKTPFAVMTWFQPQYRKTFDHPVSRQQLHEVIDQQIPSDNLFCCALRIDGHFRHAHTRTVPRQTPPYRAMTDVLDDQPVFRFNQREGVLVGFRTPQHMQGINVAGYHEHFITDDRKGGGHLLDYQLDHGVLTFGEIHKLMIDLPADSAFLQANL

Solvent-accessible surface area: 10012 Å² total; per-residue (Å²): 57,54,0,37,0,13,3,26,27,36,0,11,106,61,26,14,12,98,14,80,32,28,2,47,61,8,48,146,74,0,30,1,0,4,2,10,4,31,54,2,32,0,14,0,0,0,0,69,55,69,10,19,2,0,68,19,96,10,29,6,100,90,7,80,72,114,44,92,0,8,5,0,7,3,0,122,36,111,56,94,65,169,96,80,23,109,127,81,10,29,30,114,90,1,11,104,32,0,56,142,86,4,110,43,59,99,37,12,0,1,0,40,0,51,4,42,1,119,23,0,47,2,67,7,15,32,138,20,98,84,138,70,131,58,50,87,53,6,63,117,91,30,76,51,68,153,24,89,101,76,75,2,7,0,0,0,6,12,3,0,111,113,21,114,51,52,8,45,23,15,42,20,1,0,0,0,0,75,80,59,147,8,0,0,48,4,60,64,1,50,0,45,82,8,35,0,28,5,3,46,6,130,128,54,98,59,67,97,33,86,45,73,55,18,119,152,29,140,108